Protein AF-B0WCL1-F1 (afdb_monomer)

Structure (mmCIF, N/CA/C/O backbone):
data_AF-B0WCL1-F1
#
_entry.id   AF-B0WCL1-F1
#
loop_
_atom_site.group_PDB
_atom_site.id
_atom_site.type_symbol
_atom_site.label_atom_id
_atom_site.label_alt_id
_atom_site.label_comp_id
_atom_site.label_asym_id
_atom_site.label_entity_id
_atom_site.label_seq_id
_atom_site.pdbx_PDB_ins_code
_atom_site.Cartn_x
_atom_site.Cartn_y
_atom_site.Cartn_z
_atom_site.occupancy
_atom_site.B_iso_or_equiv
_atom_site.auth_seq_id
_atom_site.auth_comp_id
_atom_site.auth_asym_id
_atom_site.auth_atom_id
_atom_site.pdbx_PDB_model_num
ATOM 1 N N . MET A 1 1 ? 36.924 38.328 -43.083 1.00 39.50 1 MET A N 1
ATOM 2 C CA . MET A 1 1 ? 37.065 37.424 -41.910 1.00 39.50 1 MET A CA 1
ATOM 3 C C . MET A 1 1 ? 36.386 36.112 -42.268 1.00 39.50 1 MET A C 1
ATOM 5 O O . MET A 1 1 ? 35.217 36.154 -42.623 1.00 39.50 1 MET A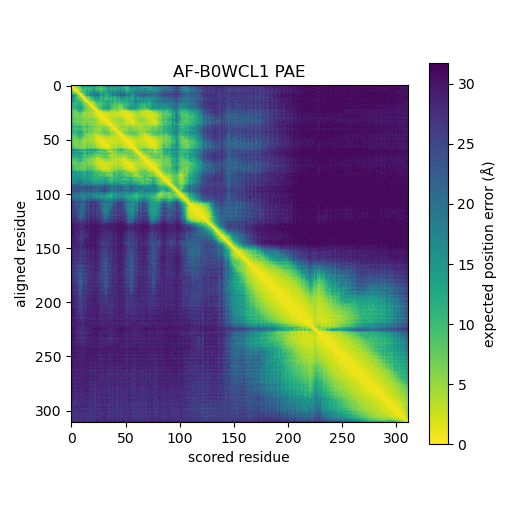 O 1
ATOM 9 N N . GLY A 1 2 ? 37.107 34.988 -42.261 1.00 43.28 2 GLY A N 1
ATOM 10 C CA . GLY A 1 2 ? 36.514 33.668 -42.503 1.00 43.28 2 GLY A CA 1
ATOM 11 C C . GLY A 1 2 ? 35.941 33.099 -41.208 1.00 43.28 2 GLY A C 1
ATOM 12 O O . GLY A 1 2 ? 36.614 33.141 -40.178 1.00 43.28 2 GLY A O 1
ATOM 13 N N . THR A 1 3 ? 34.711 32.596 -41.245 1.00 49.16 3 THR A N 1
ATOM 14 C CA . THR A 1 3 ? 34.074 31.962 -40.085 1.00 49.16 3 THR A CA 1
ATOM 15 C C . THR A 1 3 ? 34.077 30.454 -40.310 1.00 49.16 3 THR A C 1
ATOM 17 O O . THR A 1 3 ? 33.350 29.952 -41.165 1.00 49.16 3 THR A O 1
ATOM 20 N N . LYS A 1 4 ? 34.904 29.722 -39.554 1.00 49.31 4 LYS A N 1
ATOM 21 C CA . LYS A 1 4 ? 34.859 28.255 -39.522 1.00 49.31 4 LYS A CA 1
ATOM 22 C C . LYS A 1 4 ? 33.735 27.828 -38.583 1.00 49.31 4 LYS A C 1
ATOM 24 O O . LYS A 1 4 ? 33.804 28.102 -37.385 1.00 49.31 4 LYS A O 1
ATOM 29 N N . LEU A 1 5 ? 32.706 27.184 -39.123 1.00 51.31 5 LEU A N 1
ATOM 30 C CA . LEU A 1 5 ? 31.580 26.666 -38.348 1.00 51.31 5 LEU A CA 1
ATOM 31 C C . LEU A 1 5 ? 31.736 25.149 -38.249 1.00 51.31 5 LEU A C 1
ATOM 33 O O . LEU A 1 5 ? 31.402 24.415 -39.172 1.00 51.31 5 LEU A O 1
ATOM 37 N N . VAL A 1 6 ? 32.272 24.678 -37.124 1.00 44.44 6 VAL A N 1
ATOM 38 C CA . VAL A 1 6 ? 32.276 23.248 -36.793 1.00 44.44 6 VAL A CA 1
ATOM 39 C C . VAL A 1 6 ? 30.948 22.956 -36.123 1.00 44.44 6 VAL A C 1
ATOM 41 O O . VAL A 1 6 ? 30.681 23.506 -35.053 1.00 44.44 6 VAL A O 1
ATOM 44 N N . LEU A 1 7 ? 30.099 22.146 -36.748 1.00 46.28 7 LEU A N 1
ATOM 45 C CA . LEU A 1 7 ? 28.761 21.925 -36.229 1.00 46.28 7 LEU A CA 1
ATOM 46 C C . LEU A 1 7 ? 28.625 20.476 -35.737 1.00 46.28 7 LEU A C 1
ATOM 48 O O . LEU A 1 7 ? 28.800 19.505 -36.464 1.00 46.28 7 LEU A O 1
ATOM 52 N N . GLY A 1 8 ? 28.460 20.346 -34.420 1.00 34.91 8 GLY A N 1
ATOM 53 C CA . GLY A 1 8 ? 28.487 19.063 -33.730 1.00 34.91 8 GLY A CA 1
ATOM 54 C C . GLY A 1 8 ? 27.284 18.204 -34.107 1.00 34.91 8 GLY A C 1
ATOM 55 O O . GLY A 1 8 ? 26.156 18.594 -33.831 1.00 34.91 8 GLY A O 1
ATOM 56 N N . LEU A 1 9 ? 27.548 17.041 -34.711 1.00 37.94 9 LEU A N 1
ATOM 57 C CA . LEU A 1 9 ? 26.676 15.857 -34.837 1.00 37.94 9 LEU A CA 1
ATOM 58 C C . LEU A 1 9 ? 25.213 16.068 -35.292 1.00 37.94 9 LEU A C 1
ATOM 60 O O . LEU A 1 9 ? 24.404 15.154 -35.156 1.00 37.94 9 LEU A O 1
ATOM 64 N N . CYS A 1 10 ? 24.854 17.221 -35.854 1.00 34.47 10 CYS A N 1
ATOM 65 C CA . CYS A 1 10 ? 23.496 17.501 -36.315 1.00 34.47 10 CYS A CA 1
ATOM 66 C C . CYS A 1 10 ? 23.466 17.593 -37.841 1.00 34.47 10 CYS A C 1
ATOM 68 O O . CYS A 1 10 ? 24.251 18.316 -38.448 1.00 34.47 10 CYS A O 1
ATOM 70 N N . ASN A 1 11 ? 22.513 16.891 -38.454 1.00 46.28 11 ASN A N 1
ATOM 71 C CA . ASN A 1 11 ? 22.262 16.866 -39.899 1.00 46.28 11 ASN A CA 1
ATOM 72 C C . ASN A 1 11 ? 21.647 18.175 -40.445 1.00 46.28 11 ASN A C 1
ATOM 74 O O . ASN A 1 11 ? 21.070 18.177 -41.530 1.00 46.28 11 ASN A O 1
ATOM 78 N N . GLU A 1 12 ? 21.738 19.278 -39.702 1.00 47.59 12 GLU A N 1
ATOM 79 C CA . GLU A 1 12 ? 21.146 20.569 -40.046 1.00 47.59 12 GLU A CA 1
ATOM 80 C C . GLU A 1 12 ? 22.167 21.689 -39.858 1.00 47.59 12 GLU A C 1
ATOM 82 O O . GLU A 1 12 ? 22.934 21.706 -38.896 1.00 47.59 12 GLU A O 1
ATOM 87 N N . ILE A 1 13 ? 22.145 22.656 -40.775 1.00 54.06 13 ILE A N 1
ATOM 88 C CA . ILE A 1 13 ? 22.885 23.908 -40.631 1.00 54.06 13 ILE A CA 1
ATOM 89 C C . ILE A 1 13 ? 22.394 24.599 -39.350 1.00 54.06 13 ILE A C 1
ATOM 91 O O . ILE A 1 13 ? 21.190 24.835 -39.225 1.00 54.06 13 ILE A O 1
ATOM 95 N N . PRO A 1 14 ? 23.274 24.953 -38.394 1.00 46.97 14 PRO A N 1
ATOM 96 C CA . PRO A 1 14 ? 22.840 25.541 -37.143 1.00 46.97 14 PRO A CA 1
ATOM 97 C C . PRO A 1 14 ? 22.140 26.863 -37.446 1.00 46.97 14 PRO A C 1
ATOM 99 O O . PRO A 1 14 ? 22.615 27.662 -38.256 1.00 46.97 14 PRO A O 1
ATOM 102 N N . SER A 1 15 ? 21.036 27.130 -36.754 1.00 45.06 15 SER A N 1
ATOM 103 C CA . SER A 1 15 ? 20.272 28.382 -36.855 1.00 45.06 15 SER A CA 1
ATOM 104 C C . SER A 1 15 ? 21.131 29.644 -36.646 1.00 45.06 15 SER A C 1
ATOM 106 O O . SER A 1 15 ? 20.760 30.725 -37.100 1.00 45.06 15 SER A O 1
ATOM 108 N N . GLY A 1 16 ? 22.324 29.504 -36.052 1.00 43.44 16 GLY A N 1
ATOM 109 C CA . GLY A 1 16 ? 23.355 30.542 -35.945 1.00 43.44 16 GLY A CA 1
ATOM 110 C C . GLY A 1 16 ? 23.965 31.007 -37.276 1.00 43.44 16 GLY A C 1
ATOM 111 O O . GLY A 1 16 ? 24.464 32.128 -37.353 1.00 43.44 16 GLY A O 1
ATOM 112 N N . LEU A 1 17 ? 23.871 30.223 -38.357 1.00 51.72 17 LEU A N 1
ATOM 113 C CA . LEU A 1 17 ? 24.327 30.653 -39.684 1.00 51.72 17 LEU A CA 1
ATOM 114 C C . LEU A 1 17 ? 23.505 31.862 -40.168 1.00 51.72 17 LEU A C 1
ATOM 116 O O . LEU A 1 17 ? 24.057 32.774 -40.779 1.00 51.72 17 LEU A O 1
ATOM 120 N N . ALA A 1 18 ? 22.225 31.953 -39.778 1.00 53.16 18 ALA A N 1
ATOM 121 C CA . ALA A 1 18 ? 21.359 33.090 -40.087 1.00 53.16 18 ALA A CA 1
ATOM 122 C C . ALA A 1 18 ? 21.875 34.437 -39.543 1.00 53.16 18 ALA A C 1
ATOM 124 O O . ALA A 1 18 ? 21.694 35.456 -40.208 1.00 53.16 18 ALA A O 1
ATOM 125 N N . GLN A 1 19 ? 22.557 34.451 -38.390 1.00 53.41 19 GLN A N 1
ATOM 126 C CA . GLN A 1 19 ? 23.101 35.677 -37.786 1.00 53.41 19 GLN A CA 1
ATOM 127 C C . GLN A 1 19 ? 24.339 36.220 -38.513 1.00 53.41 19 GLN A C 1
ATOM 129 O O . GLN A 1 19 ? 24.600 37.420 -38.454 1.00 53.41 19 GLN A O 1
ATOM 134 N N . HIS A 1 20 ? 25.077 35.369 -39.232 1.00 56.88 20 HIS A N 1
ATOM 135 C CA . HIS A 1 20 ? 26.307 35.749 -39.942 1.00 56.88 20 HIS A CA 1
ATOM 136 C C . HIS A 1 20 ? 26.146 35.813 -41.471 1.00 56.88 20 HIS A C 1
ATOM 138 O O . HIS A 1 20 ? 27.080 36.205 -42.173 1.00 56.88 20 HIS A O 1
ATOM 144 N N . ARG A 1 21 ? 24.951 35.495 -41.998 1.00 61.78 21 ARG A N 1
ATOM 145 C CA . ARG A 1 21 ? 24.645 35.471 -43.442 1.00 61.78 21 ARG A CA 1
ATOM 146 C C . ARG A 1 21 ? 25.014 36.768 -44.168 1.00 61.78 21 ARG A C 1
ATOM 148 O O . ARG A 1 21 ? 25.474 36.701 -45.294 1.00 61.78 21 ARG A O 1
ATOM 155 N N . GLN A 1 22 ? 24.838 37.942 -43.563 1.00 61.16 22 GLN A N 1
ATOM 156 C CA . GLN A 1 22 ? 25.011 39.212 -44.286 1.00 61.16 22 GLN A CA 1
ATOM 157 C C . GLN A 1 22 ? 26.465 39.708 -44.390 1.00 61.16 22 GLN A C 1
ATOM 159 O O . GLN A 1 22 ? 26.736 40.580 -45.211 1.00 61.16 22 GLN A O 1
ATOM 164 N N . SER A 1 23 ? 27.398 39.172 -43.593 1.00 65.25 23 SER A N 1
ATOM 165 C CA . SER A 1 23 ? 28.785 39.669 -43.519 1.00 65.25 23 SER A CA 1
ATOM 166 C C . SER A 1 23 ? 29.863 38.627 -43.835 1.00 65.25 23 SER A C 1
ATOM 168 O O . SER A 1 23 ? 31.029 38.993 -43.984 1.00 65.25 23 SER A O 1
ATOM 170 N N . ALA A 1 24 ? 29.507 37.344 -43.938 1.00 69.31 24 ALA A N 1
ATOM 171 C CA . ALA A 1 24 ? 30.466 36.280 -44.211 1.00 69.31 24 ALA A CA 1
ATOM 172 C C . ALA A 1 24 ? 30.933 36.295 -45.677 1.00 69.31 24 ALA A C 1
ATOM 174 O O . ALA A 1 24 ? 30.128 36.159 -46.594 1.00 69.31 24 ALA A O 1
ATOM 175 N N . GLU A 1 25 ? 32.248 36.400 -45.886 1.00 75.81 25 GLU A N 1
ATOM 176 C CA . GLU A 1 25 ? 32.873 36.267 -47.212 1.00 75.81 25 GLU A CA 1
ATOM 177 C C . GLU A 1 25 ? 33.263 34.820 -47.543 1.00 75.81 25 GLU A C 1
ATOM 179 O O . GLU A 1 25 ? 33.384 34.458 -48.713 1.00 75.81 25 GLU A O 1
ATOM 184 N N . SER A 1 26 ? 33.456 33.982 -46.523 1.00 76.50 26 SER A N 1
ATOM 185 C CA . SER A 1 26 ? 33.812 32.572 -46.666 1.00 76.50 26 SER A CA 1
ATOM 186 C C . SER A 1 26 ? 33.129 31.747 -45.579 1.00 76.50 26 SER A C 1
ATOM 188 O O . SER A 1 26 ? 33.161 32.128 -44.404 1.00 76.50 26 SER A O 1
ATOM 190 N N . ILE A 1 27 ? 32.509 30.639 -45.984 1.00 74.88 27 ILE A N 1
ATOM 191 C CA . ILE A 1 27 ? 31.878 29.657 -45.101 1.00 74.88 27 ILE A CA 1
ATOM 192 C C . ILE A 1 27 ? 32.598 28.324 -45.275 1.00 74.88 27 ILE A C 1
ATOM 194 O O . ILE A 1 27 ? 32.678 27.791 -46.382 1.00 74.88 27 ILE A O 1
ATOM 198 N N . ASP A 1 28 ? 33.085 27.782 -44.162 1.00 71.38 28 ASP A N 1
ATOM 199 C CA . ASP A 1 28 ? 33.782 26.503 -44.125 1.00 71.38 28 ASP A CA 1
ATOM 200 C C . ASP A 1 28 ? 33.001 25.474 -43.297 1.00 71.38 28 ASP A C 1
ATOM 202 O O . ASP A 1 28 ? 32.843 25.636 -42.084 1.00 71.38 28 ASP A O 1
ATOM 206 N N . LEU A 1 29 ? 32.509 24.441 -43.983 1.00 68.62 29 LEU A N 1
ATOM 207 C CA . LEU A 1 29 ? 31.699 23.328 -43.484 1.00 68.62 29 LEU A CA 1
ATOM 208 C C . LEU A 1 29 ? 32.344 21.969 -43.824 1.00 68.62 29 LEU A C 1
ATOM 210 O O . LEU A 1 29 ? 31.642 20.953 -43.906 1.00 68.62 29 LEU A O 1
ATOM 214 N N . HIS A 1 30 ? 33.662 21.925 -44.041 1.00 67.31 30 HIS A N 1
ATOM 215 C CA . HIS A 1 30 ? 34.349 20.668 -44.337 1.00 67.31 30 HIS A CA 1
ATOM 216 C C . HIS A 1 30 ? 34.223 19.637 -43.209 1.00 67.31 30 HIS A C 1
ATOM 218 O O . HIS A 1 30 ? 34.189 19.994 -42.030 1.00 67.31 30 HIS A O 1
ATOM 224 N N . GLY A 1 31 ? 34.251 18.352 -43.565 1.00 56.09 31 GLY A N 1
ATOM 225 C CA . GLY A 1 31 ? 34.433 17.266 -42.597 1.00 56.09 31 GLY A CA 1
ATOM 226 C C . GLY A 1 31 ? 33.242 17.045 -41.665 1.00 56.09 31 GLY A C 1
ATOM 227 O O . GLY A 1 31 ? 33.434 16.598 -40.535 1.00 56.09 31 GLY A O 1
ATOM 228 N N . ASN A 1 32 ? 32.031 17.380 -42.112 1.00 58.69 32 ASN A N 1
ATOM 229 C CA . ASN A 1 32 ? 30.794 17.093 -41.387 1.00 58.69 32 ASN A CA 1
ATOM 230 C C . ASN A 1 32 ? 30.095 15.855 -41.994 1.00 58.69 32 ASN A C 1
ATOM 232 O O . ASN A 1 32 ? 30.593 15.217 -42.918 1.00 58.69 32 ASN A O 1
ATOM 236 N N . LEU A 1 33 ? 28.931 15.473 -41.463 1.00 61.91 33 LEU A N 1
ATOM 237 C CA . LEU A 1 33 ? 28.152 14.320 -41.945 1.00 61.91 33 LEU A CA 1
ATOM 238 C C . LEU A 1 33 ? 26.923 14.750 -42.760 1.00 61.91 33 LEU A C 1
ATOM 240 O O . LEU A 1 33 ? 25.898 14.073 -42.756 1.00 61.91 33 LEU A O 1
ATOM 244 N N . MET A 1 34 ? 26.992 15.894 -43.446 1.00 64.88 34 MET A N 1
ATOM 245 C CA . MET A 1 34 ? 25.824 16.469 -44.116 1.00 64.88 34 MET A CA 1
ATOM 246 C C . MET A 1 34 ? 25.381 15.602 -45.292 1.00 64.88 34 MET A C 1
ATOM 248 O O . MET A 1 34 ? 26.126 15.435 -46.252 1.00 64.88 34 MET A O 1
ATOM 252 N N . GLU A 1 35 ? 24.151 15.093 -45.251 1.00 66.81 35 GLU A N 1
ATOM 253 C CA . GLU A 1 35 ? 23.559 14.337 -46.365 1.00 66.81 35 GLU A CA 1
ATOM 254 C C . GLU A 1 35 ? 22.834 15.231 -47.383 1.00 66.81 35 GLU A C 1
ATOM 256 O O . GLU A 1 35 ? 22.608 14.822 -48.526 1.00 66.81 35 GLU A O 1
ATOM 261 N N . ARG A 1 36 ? 22.459 16.450 -46.972 1.00 67.25 36 ARG A N 1
ATOM 262 C CA . ARG A 1 36 ? 21.732 17.441 -47.777 1.00 67.25 36 ARG A CA 1
ATOM 263 C C . ARG A 1 36 ? 22.237 18.858 -47.502 1.00 67.25 36 ARG A C 1
ATOM 265 O O . ARG A 1 36 ? 22.633 19.168 -46.383 1.00 67.25 36 ARG A O 1
ATOM 272 N N . PHE A 1 37 ? 22.183 19.710 -48.524 1.00 71.69 37 PHE A N 1
ATOM 273 C CA . PHE A 1 37 ? 22.469 21.145 -48.449 1.00 71.69 37 PHE A CA 1
ATOM 274 C C . PHE A 1 37 ? 21.585 21.872 -49.466 1.00 71.69 37 PHE A C 1
ATOM 276 O O . PHE A 1 37 ? 21.549 21.473 -50.633 1.00 71.69 37 PHE A O 1
ATOM 283 N N . PHE A 1 38 ? 20.868 22.919 -49.058 1.00 69.19 38 PHE A N 1
ATOM 284 C CA . PHE A 1 38 ? 20.004 23.674 -49.963 1.00 69.19 38 PHE A CA 1
ATOM 285 C C . PHE A 1 38 ? 20.650 25.020 -50.293 1.00 69.19 38 PHE A C 1
ATOM 287 O O . PHE A 1 38 ? 21.078 25.753 -49.410 1.00 69.19 38 PHE A O 1
ATOM 294 N N . GLY A 1 39 ? 20.679 25.412 -51.572 1.00 63.06 39 GLY A N 1
ATOM 295 C CA . GLY A 1 39 ? 21.260 26.701 -51.979 1.00 63.06 39 GLY A CA 1
ATOM 296 C C . GLY A 1 39 ? 20.621 27.918 -51.290 1.00 63.06 39 GLY A C 1
ATOM 297 O O . GLY A 1 39 ? 21.280 28.934 -51.077 1.00 63.06 39 GLY A O 1
ATOM 298 N N . GLN A 1 40 ? 19.369 27.780 -50.839 1.00 62.97 40 GLN A N 1
ATOM 299 C CA . GLN A 1 40 ? 18.641 28.767 -50.032 1.00 62.97 40 GLN A CA 1
ATOM 300 C C . GLN A 1 40 ? 19.340 29.080 -48.697 1.00 62.97 40 GLN A C 1
ATOM 302 O O . GLN A 1 40 ? 19.233 30.199 -48.195 1.00 62.97 40 GLN A O 1
ATOM 307 N N . ASP A 1 41 ? 20.103 28.128 -48.155 1.00 64.62 41 ASP A N 1
ATOM 308 C CA . ASP A 1 41 ? 20.790 28.248 -46.868 1.00 64.62 41 ASP A CA 1
ATOM 309 C C . ASP A 1 41 ? 21.887 29.320 -46.878 1.00 64.62 41 ASP A C 1
ATOM 311 O O . ASP A 1 41 ? 22.210 29.901 -45.835 1.00 64.62 41 ASP A O 1
ATOM 315 N N . VAL A 1 42 ? 22.407 29.618 -48.072 1.00 67.00 42 VAL A N 1
ATOM 316 C CA . VAL A 1 42 ? 23.407 30.659 -48.351 1.00 67.00 42 VAL A CA 1
ATOM 317 C C . VAL A 1 42 ? 22.923 31.695 -49.372 1.00 67.00 42 VAL A C 1
ATOM 319 O O . VAL A 1 42 ? 23.621 32.669 -49.646 1.00 67.00 42 VAL A O 1
ATOM 322 N N . GLY A 1 43 ? 21.712 31.540 -49.914 1.00 60.78 43 GLY A N 1
ATOM 323 C CA . GLY A 1 43 ? 21.167 32.384 -50.982 1.00 60.78 43 GLY A CA 1
ATOM 324 C C . GLY A 1 43 ? 20.993 33.856 -50.596 1.00 60.78 43 GLY A C 1
ATOM 325 O O . GLY A 1 43 ? 21.093 34.725 -51.453 1.00 60.78 43 GLY A O 1
ATOM 326 N N . THR A 1 44 ? 20.805 34.161 -49.309 1.00 61.66 44 THR A N 1
ATOM 327 C CA . THR A 1 44 ? 20.692 35.543 -48.806 1.00 61.66 44 THR A CA 1
ATOM 328 C C . THR A 1 44 ? 22.030 36.142 -48.352 1.00 61.66 44 THR A C 1
ATOM 330 O O . THR A 1 44 ? 22.050 37.260 -47.837 1.00 61.66 44 THR A O 1
ATOM 333 N N . ALA A 1 45 ? 23.140 35.407 -48.483 1.00 69.25 45 ALA A N 1
ATOM 334 C CA . ALA A 1 45 ? 24.463 35.853 -48.061 1.00 69.25 45 ALA A CA 1
ATOM 335 C C . ALA A 1 45 ? 25.172 36.622 -49.183 1.00 69.25 45 ALA A C 1
ATOM 337 O O . ALA A 1 45 ? 26.000 36.066 -49.897 1.00 69.25 45 ALA A O 1
ATOM 338 N N . SER A 1 46 ? 24.824 37.901 -49.354 1.00 71.75 46 SER A N 1
ATOM 339 C CA . SER A 1 46 ? 25.247 38.728 -50.500 1.00 71.75 46 SER A CA 1
ATOM 340 C C . SER A 1 46 ? 26.757 38.975 -50.607 1.00 71.75 46 SER A C 1
ATOM 342 O O . SER A 1 46 ? 27.230 39.329 -51.683 1.00 71.75 46 SER A O 1
ATOM 344 N N . GLN A 1 47 ? 27.511 38.787 -49.520 1.00 75.69 47 GLN A N 1
ATOM 345 C CA . GLN A 1 47 ? 28.968 38.971 -49.477 1.00 75.69 47 GLN A CA 1
ATOM 346 C C . GLN A 1 47 ? 29.757 37.661 -49.623 1.00 75.69 47 GLN A C 1
ATOM 348 O O . GLN A 1 47 ? 30.986 37.699 -49.676 1.00 75.69 47 GLN A O 1
ATOM 353 N N . LEU A 1 48 ? 29.078 36.509 -49.687 1.00 77.75 48 LEU A N 1
ATOM 354 C CA . LEU A 1 48 ? 29.723 35.200 -49.699 1.00 77.75 48 LEU A CA 1
ATOM 355 C C . LEU A 1 48 ? 30.438 34.948 -51.027 1.00 77.75 48 LEU A C 1
ATOM 357 O O . LEU A 1 48 ? 29.798 34.882 -52.071 1.00 77.75 48 LEU A O 1
ATOM 361 N N . LYS A 1 49 ? 31.754 34.740 -50.970 1.00 79.56 49 LYS A N 1
ATOM 362 C CA . LYS A 1 49 ? 32.615 34.465 -52.128 1.00 79.56 49 LYS A CA 1
ATOM 363 C C . LYS A 1 49 ? 33.123 33.025 -52.153 1.00 79.56 49 LYS A C 1
ATOM 365 O O . LYS A 1 49 ? 33.285 32.489 -53.242 1.00 79.56 49 LYS A O 1
ATOM 370 N N . ALA A 1 50 ? 33.344 32.397 -50.997 1.00 77.56 50 ALA A N 1
ATOM 371 C CA . ALA A 1 50 ? 33.887 31.039 -50.907 1.00 77.56 50 ALA A CA 1
ATOM 372 C C . ALA A 1 50 ? 33.033 30.115 -50.024 1.00 77.56 50 ALA A C 1
ATOM 374 O O . ALA A 1 50 ? 32.623 30.501 -48.927 1.00 77.56 50 ALA A O 1
ATOM 375 N N . LEU A 1 51 ? 32.795 28.887 -50.481 1.00 75.81 51 LEU A N 1
ATOM 376 C CA . LEU A 1 51 ? 32.041 27.864 -49.755 1.00 75.81 51 LEU A CA 1
ATOM 377 C C . LEU A 1 51 ? 32.774 26.520 -49.796 1.00 75.81 51 LEU A C 1
ATOM 379 O O . LEU A 1 51 ? 32.965 25.946 -50.865 1.00 75.81 51 LEU A O 1
ATOM 383 N N . ASN A 1 52 ? 33.137 25.986 -48.633 1.00 72.31 52 ASN A N 1
ATOM 384 C CA . ASN A 1 52 ? 33.750 24.665 -48.522 1.00 72.31 52 ASN A CA 1
ATOM 385 C C . ASN A 1 52 ? 32.775 23.674 -47.877 1.00 72.31 52 ASN A C 1
ATOM 387 O O . ASN A 1 52 ? 32.410 23.825 -46.715 1.00 72.31 52 ASN A O 1
ATOM 391 N N . LEU A 1 53 ? 32.363 22.661 -48.635 1.00 72.44 53 LEU A N 1
ATOM 392 C CA . LEU A 1 53 ? 31.501 21.551 -48.213 1.00 72.44 53 LEU A CA 1
ATOM 393 C C . LEU A 1 53 ? 32.213 20.200 -48.385 1.00 72.44 53 LEU A C 1
ATOM 395 O O . LEU A 1 53 ? 31.563 19.151 -48.412 1.00 72.44 53 LEU A O 1
ATOM 399 N N . SER A 1 54 ? 33.537 20.200 -48.543 1.00 67.06 54 SER A N 1
ATOM 400 C CA . SER A 1 54 ? 34.298 18.972 -48.768 1.00 67.06 54 SER A CA 1
ATOM 401 C C . SER A 1 54 ? 34.162 17.981 -47.605 1.00 67.06 54 SER A C 1
ATOM 403 O O . SER A 1 54 ? 33.874 18.368 -46.475 1.00 67.06 54 SER A O 1
ATOM 405 N N . TYR A 1 55 ? 34.353 16.687 -47.863 1.00 58.31 55 TYR A N 1
ATOM 406 C CA . TYR A 1 55 ? 34.258 15.630 -46.841 1.00 58.31 55 TYR A CA 1
ATOM 407 C C . TYR A 1 55 ? 32.916 15.639 -46.089 1.00 58.31 55 TYR A C 1
ATOM 409 O O . TYR A 1 55 ? 32.873 15.760 -44.869 1.00 58.31 55 TYR A O 1
ATOM 417 N N . ASN A 1 56 ? 31.823 15.520 -46.842 1.00 63.12 56 ASN A N 1
ATOM 418 C CA . ASN A 1 56 ? 30.460 15.363 -46.333 1.00 63.12 56 ASN A CA 1
ATOM 419 C C . ASN A 1 56 ? 29.776 14.160 -47.021 1.00 63.12 56 ASN A C 1
ATOM 421 O O . ASN A 1 56 ? 30.399 13.409 -47.774 1.00 63.12 56 ASN A O 1
ATOM 425 N N . LEU A 1 57 ? 28.487 13.932 -46.761 1.00 63.19 57 LEU A N 1
ATOM 426 C CA . LEU A 1 57 ? 27.704 12.814 -47.307 1.00 63.19 57 LEU A CA 1
ATOM 427 C C . LEU A 1 57 ? 26.655 13.272 -48.339 1.00 63.19 57 LEU A C 1
ATOM 429 O O . LEU A 1 57 ? 25.667 12.570 -48.562 1.00 63.19 57 LEU A O 1
ATOM 433 N N . LEU A 1 58 ? 26.846 14.439 -48.970 1.00 68.56 58 LEU A N 1
ATOM 434 C CA . LEU A 1 58 ? 25.836 15.057 -49.835 1.00 68.56 58 LEU A CA 1
ATOM 435 C C . LEU A 1 58 ? 25.529 14.150 -51.029 1.00 68.56 58 LEU A C 1
ATOM 437 O O . LEU A 1 58 ? 26.430 13.857 -51.813 1.00 68.56 58 LEU A O 1
ATOM 441 N N . LYS A 1 59 ? 24.277 13.702 -51.159 1.00 65.81 59 LYS A N 1
ATOM 442 C CA . LYS A 1 59 ? 23.861 12.659 -52.123 1.00 65.81 59 LYS A CA 1
ATOM 443 C C . LYS A 1 59 ? 22.850 13.116 -53.178 1.00 65.81 59 LYS A C 1
ATOM 445 O O . LYS A 1 59 ? 22.758 12.495 -54.233 1.00 65.81 59 LYS A O 1
ATOM 450 N N . ASP A 1 60 ? 22.128 14.198 -52.897 1.00 61.41 60 ASP A N 1
ATOM 451 C CA . ASP A 1 60 ? 21.115 14.789 -53.777 1.00 61.41 60 ASP A CA 1
ATOM 452 C C . ASP A 1 60 ? 21.715 15.989 -54.540 1.00 61.41 60 ASP A C 1
ATOM 454 O O . ASP A 1 60 ? 22.540 16.711 -53.982 1.00 61.41 60 ASP A O 1
ATOM 458 N N . ASP A 1 61 ? 21.320 16.216 -55.801 1.00 58.25 61 ASP A N 1
ATOM 459 C CA . ASP A 1 61 ? 21.866 17.307 -56.626 1.00 58.25 61 ASP A CA 1
ATOM 460 C C . ASP A 1 61 ? 21.707 18.675 -55.938 1.00 58.25 61 ASP A C 1
ATOM 462 O O . ASP A 1 61 ? 20.611 19.064 -55.521 1.00 58.25 61 ASP A O 1
ATOM 466 N N . LEU A 1 62 ? 22.798 19.442 -55.862 1.00 62.78 62 LEU A N 1
ATOM 467 C CA . LEU A 1 62 ? 22.761 20.793 -55.304 1.00 62.78 62 LEU A CA 1
ATOM 468 C C . LEU A 1 62 ? 22.127 21.753 -56.310 1.00 62.78 62 LEU A C 1
ATOM 470 O O . LEU A 1 62 ? 22.604 21.886 -57.440 1.00 62.78 62 LEU A O 1
ATOM 474 N N . GLN A 1 63 ? 21.074 22.450 -55.883 1.00 60.94 63 GLN A N 1
ATOM 475 C CA . GLN A 1 63 ? 20.386 23.450 -56.695 1.00 60.94 63 GLN A CA 1
ATOM 476 C C . GLN A 1 63 ? 20.521 24.849 -56.094 1.00 60.94 63 GLN A C 1
ATOM 478 O O . GLN A 1 63 ? 20.447 25.023 -54.875 1.00 60.94 63 GLN A O 1
ATOM 483 N N . ALA A 1 64 ? 20.637 25.846 -56.975 1.00 61.78 64 ALA A N 1
ATOM 484 C CA . ALA A 1 64 ? 20.505 27.267 -56.651 1.00 61.78 64 ALA A CA 1
ATOM 485 C C . ALA A 1 64 ? 21.516 27.791 -55.613 1.00 61.78 64 ALA A C 1
ATOM 487 O O . ALA A 1 64 ? 21.174 28.604 -54.755 1.00 61.78 64 ALA A O 1
ATOM 488 N N . ILE A 1 65 ? 22.776 27.352 -55.702 1.00 65.00 65 ILE A N 1
ATOM 489 C CA . ILE A 1 65 ? 23.878 28.007 -54.986 1.00 65.00 65 ILE A CA 1
ATOM 490 C C . ILE A 1 65 ? 24.003 29.425 -55.558 1.00 65.00 65 ILE A C 1
ATOM 492 O O . ILE A 1 65 ? 24.084 29.593 -56.776 1.00 65.00 65 ILE A O 1
ATOM 496 N N . GLY A 1 66 ? 23.923 30.433 -54.687 1.00 64.31 66 GLY A N 1
ATOM 497 C CA . GLY A 1 66 ? 23.817 31.835 -55.090 1.00 64.31 66 GLY A CA 1
ATOM 498 C C . GLY A 1 66 ? 24.911 32.277 -56.072 1.00 64.31 66 GLY A C 1
ATOM 499 O O . GLY A 1 66 ? 26.046 31.801 -56.025 1.00 64.31 66 GLY A O 1
ATOM 500 N N . ASN A 1 67 ? 24.566 33.199 -56.974 1.00 66.06 67 ASN A N 1
ATOM 501 C CA . ASN A 1 67 ? 25.466 33.706 -58.019 1.00 66.06 67 ASN A CA 1
ATOM 502 C C . ASN A 1 67 ? 26.690 34.461 -57.469 1.00 66.06 67 ASN A C 1
ATOM 504 O O . ASN A 1 67 ? 27.662 34.652 -58.193 1.00 66.06 67 ASN A O 1
ATOM 508 N N . GLN A 1 68 ? 26.651 34.864 -56.202 1.00 68.88 68 GLN A N 1
ATOM 509 C CA . GLN A 1 68 ? 27.740 35.541 -55.510 1.00 68.88 68 GLN A CA 1
ATOM 510 C C . GLN A 1 68 ? 28.940 34.632 -55.190 1.00 68.88 68 GLN A C 1
ATOM 512 O O . GLN A 1 68 ? 30.053 35.138 -55.044 1.00 68.88 68 GLN A O 1
ATOM 517 N N . VAL A 1 69 ? 28.738 33.309 -55.100 1.00 73.06 69 VAL A N 1
ATOM 518 C CA . VAL A 1 69 ? 29.790 32.356 -54.709 1.00 73.06 69 VAL A CA 1
ATOM 519 C C . VAL A 1 69 ? 30.742 32.131 -55.880 1.00 73.06 69 VAL A C 1
ATOM 521 O O . VAL A 1 69 ? 30.350 31.602 -56.919 1.00 73.06 69 VAL A O 1
ATOM 524 N N . GLN A 1 70 ? 31.998 32.523 -55.700 1.00 76.44 70 GLN A N 1
ATOM 525 C CA . GLN A 1 70 ? 33.050 32.441 -56.711 1.00 76.44 70 GLN A CA 1
ATOM 526 C C . GLN A 1 70 ? 33.811 31.119 -56.629 1.00 76.44 70 GLN A C 1
ATOM 528 O O . GLN A 1 70 ? 34.131 30.534 -57.662 1.00 76.44 70 GLN A O 1
ATOM 533 N N . GLU A 1 71 ? 34.052 30.639 -55.410 1.00 73.88 71 GLU A N 1
ATOM 534 C CA . GLU A 1 71 ? 34.807 29.424 -55.124 1.00 73.88 71 GLU A CA 1
ATOM 535 C C . GLU A 1 71 ? 33.946 28.434 -54.345 1.00 73.88 71 GLU A C 1
ATOM 537 O O . GLU A 1 71 ? 33.359 28.772 -53.313 1.00 73.88 71 GLU A O 1
ATOM 542 N N . ILE A 1 72 ? 33.882 27.197 -54.833 1.00 73.50 72 ILE A N 1
ATOM 543 C CA . ILE A 1 72 ? 33.170 26.119 -54.159 1.00 73.50 72 ILE A CA 1
ATOM 544 C C . ILE A 1 72 ? 34.001 24.838 -54.141 1.00 73.50 72 ILE A C 1
ATOM 546 O O . ILE A 1 72 ? 34.443 24.361 -55.187 1.00 73.50 72 ILE A O 1
ATOM 550 N N . ASP A 1 73 ? 34.186 24.267 -52.951 1.00 68.81 73 ASP A N 1
ATOM 551 C CA . ASP A 1 73 ? 34.796 22.949 -52.776 1.00 68.81 73 ASP A CA 1
ATOM 552 C C . ASP A 1 73 ? 33.735 21.931 -52.349 1.00 68.81 73 ASP A C 1
ATOM 554 O O . ASP A 1 73 ? 33.114 22.049 -51.292 1.00 68.81 73 ASP A O 1
ATOM 558 N N . LEU A 1 74 ? 33.518 20.933 -53.203 1.00 65.94 74 LEU A N 1
ATOM 559 C CA . LEU A 1 74 ? 32.554 19.845 -53.015 1.00 65.94 74 LEU A CA 1
ATOM 560 C C . LEU A 1 74 ? 33.230 18.473 -52.968 1.00 65.94 74 LEU A C 1
ATOM 562 O O . LEU A 1 74 ? 32.550 17.443 -53.026 1.00 65.94 74 LEU A O 1
ATOM 566 N N . THR A 1 75 ? 34.560 18.435 -52.912 1.00 60.09 75 THR A N 1
ATOM 567 C CA . THR A 1 75 ? 35.321 17.188 -52.983 1.00 60.09 75 THR A CA 1
ATOM 568 C C . THR A 1 75 ? 34.913 16.223 -51.867 1.00 60.09 75 THR A C 1
ATOM 570 O O . THR A 1 75 ? 34.524 16.626 -50.776 1.00 60.09 75 THR A O 1
ATOM 573 N N . TYR A 1 76 ? 34.970 14.917 -52.133 1.00 58.38 76 TYR A N 1
ATOM 574 C CA . TYR A 1 76 ? 34.634 13.888 -51.137 1.00 58.38 76 TYR A CA 1
ATOM 575 C C . TYR A 1 76 ? 33.187 13.961 -50.606 1.00 58.38 76 TYR A C 1
ATOM 577 O O . TYR A 1 76 ? 32.949 13.809 -49.414 1.00 58.38 76 TYR A O 1
ATOM 585 N N . ASN A 1 77 ? 32.231 14.149 -51.520 1.00 57.03 77 ASN A N 1
ATOM 586 C CA . ASN A 1 77 ? 30.791 13.958 -51.310 1.00 57.03 77 ASN A CA 1
ATOM 587 C C . ASN A 1 77 ? 30.247 12.806 -52.184 1.00 57.03 77 ASN A C 1
ATOM 589 O O . ASN A 1 77 ? 31.005 12.139 -52.895 1.00 57.03 77 ASN A O 1
ATOM 593 N N . GLN A 1 78 ? 28.931 12.573 -52.160 1.00 60.78 78 GLN A N 1
ATOM 594 C CA . GLN A 1 78 ? 28.228 11.561 -52.969 1.00 60.78 78 GLN A CA 1
ATOM 595 C C . GLN A 1 78 ? 27.448 12.169 -54.161 1.00 60.78 78 GLN A C 1
ATOM 597 O O . GLN A 1 78 ? 26.646 11.483 -54.794 1.00 60.78 78 GLN A O 1
ATOM 602 N N . LEU A 1 79 ? 27.695 13.446 -54.477 1.00 60.88 79 LEU A N 1
ATOM 603 C CA . LEU A 1 79 ? 27.003 14.216 -55.515 1.00 60.88 79 LEU A CA 1
ATOM 604 C C . LEU A 1 79 ? 27.319 13.707 -56.927 1.00 60.88 79 LEU A C 1
ATOM 606 O O . LEU A 1 79 ? 28.473 13.405 -57.240 1.00 60.88 79 LEU A O 1
ATOM 610 N N . ARG A 1 80 ? 26.303 13.684 -57.799 1.00 52.69 80 ARG A N 1
ATOM 611 C CA . ARG A 1 80 ? 26.459 13.365 -59.230 1.00 52.69 80 ARG A CA 1
ATOM 612 C C . ARG A 1 80 ? 26.549 14.620 -60.092 1.00 52.69 80 ARG A C 1
ATOM 614 O O . ARG A 1 80 ? 27.428 14.689 -60.949 1.00 52.69 80 ARG A O 1
ATOM 621 N N . TYR A 1 81 ? 25.692 15.610 -59.843 1.00 53.81 81 TYR A N 1
ATOM 622 C CA . TYR A 1 81 ? 25.685 16.884 -60.560 1.00 53.81 81 TYR A CA 1
ATOM 623 C C . TYR A 1 81 ? 25.448 18.059 -59.603 1.00 53.81 81 TYR A C 1
ATOM 625 O O . TYR A 1 81 ? 24.934 17.906 -58.495 1.00 53.81 81 TYR A O 1
ATOM 633 N N . VAL A 1 82 ? 25.851 19.255 -60.034 1.00 59.25 82 VAL A N 1
ATOM 634 C CA . VAL A 1 82 ? 25.651 20.515 -59.304 1.00 59.25 82 VAL A CA 1
ATOM 635 C C . VAL A 1 82 ? 25.135 21.544 -60.292 1.00 59.25 82 VAL A C 1
ATOM 637 O O . VAL A 1 82 ? 25.789 21.785 -61.308 1.00 59.25 82 VAL A O 1
ATOM 640 N N . MET A 1 83 ? 23.987 22.154 -59.995 1.00 56.31 83 MET A N 1
ATOM 641 C CA . MET A 1 83 ? 23.393 23.200 -60.825 1.00 56.31 83 MET A CA 1
ATOM 642 C C . MET A 1 83 ? 23.675 24.584 -60.242 1.00 56.31 83 MET A C 1
ATOM 644 O O . MET A 1 83 ? 23.197 24.925 -59.158 1.00 56.31 83 MET A O 1
ATOM 648 N N . VAL A 1 84 ? 24.404 25.402 -61.002 1.00 61.09 84 VAL A N 1
ATOM 649 C CA . VAL A 1 84 ? 24.669 26.814 -60.685 1.00 61.09 84 VAL A CA 1
ATOM 650 C C . VAL A 1 84 ? 24.057 27.740 -61.745 1.00 61.09 84 VAL A C 1
ATOM 652 O O . VAL A 1 84 ? 23.882 27.319 -62.896 1.00 61.09 84 VAL A O 1
ATOM 655 N N . PRO A 1 85 ? 23.727 28.999 -61.403 1.00 58.12 85 PRO A N 1
ATOM 656 C CA . PRO A 1 85 ? 23.356 30.011 -62.394 1.00 58.12 85 PRO A CA 1
ATOM 657 C C . PRO A 1 85 ? 24.449 30.193 -63.460 1.00 58.12 85 PRO A C 1
ATOM 659 O O . PRO A 1 85 ? 25.635 30.108 -63.141 1.00 58.12 85 PRO A O 1
ATOM 662 N N . ARG A 1 86 ? 24.068 30.473 -64.717 1.00 59.94 86 ARG A N 1
ATOM 663 C CA . ARG A 1 86 ? 25.001 30.662 -65.852 1.00 59.94 86 ARG A CA 1
ATOM 664 C C . ARG A 1 86 ? 26.101 31.686 -65.565 1.00 59.94 86 ARG A C 1
ATOM 666 O O . ARG A 1 86 ? 27.227 31.484 -66.001 1.00 59.94 86 ARG A O 1
ATOM 673 N N . ASP A 1 87 ? 25.776 32.747 -64.835 1.00 60.12 87 ASP A N 1
ATOM 674 C CA . ASP A 1 87 ? 26.702 33.853 -64.570 1.00 60.12 87 ASP A CA 1
ATOM 675 C C . ASP A 1 87 ? 27.687 33.548 -63.423 1.00 60.12 87 ASP A C 1
ATOM 677 O O . ASP A 1 87 ? 28.483 34.405 -63.044 1.00 60.12 87 ASP A O 1
ATOM 681 N N . ASN A 1 88 ? 27.650 32.334 -62.854 1.00 62.84 88 ASN A N 1
ATOM 682 C CA . ASN A 1 88 ? 28.603 31.916 -61.833 1.00 62.84 88 ASN A CA 1
ATOM 683 C C . ASN A 1 88 ? 30.001 31.693 -62.463 1.00 62.84 88 ASN A C 1
ATOM 685 O O . ASN A 1 88 ? 30.125 30.896 -63.398 1.00 62.84 88 ASN A O 1
ATOM 689 N N . PRO A 1 89 ? 31.073 32.323 -61.943 1.00 62.47 89 PRO A N 1
ATOM 690 C CA . PRO A 1 89 ? 32.416 32.241 -62.530 1.00 62.47 89 PRO A CA 1
ATOM 691 C C . PRO A 1 89 ? 33.051 30.838 -62.476 1.00 62.47 89 PRO A C 1
ATOM 693 O O . PRO A 1 89 ? 33.995 30.569 -63.218 1.00 62.47 89 PRO A O 1
ATOM 696 N N . SER A 1 90 ? 32.520 29.915 -61.665 1.00 58.25 90 SER A N 1
ATOM 697 C CA . SER A 1 90 ? 32.924 28.500 -61.647 1.00 58.25 90 SER A CA 1
ATOM 698 C C . SER A 1 90 ? 32.278 27.653 -62.762 1.00 58.25 90 SER A C 1
ATOM 700 O O . SER A 1 90 ? 32.610 26.474 -62.917 1.00 58.25 90 SER A O 1
ATOM 702 N N . CYS A 1 91 ? 31.384 28.221 -63.580 1.00 58.12 91 CYS A N 1
ATOM 703 C CA . CYS A 1 91 ? 30.783 27.543 -64.729 1.00 58.12 91 CYS A CA 1
ATOM 704 C C . CYS A 1 91 ? 31.792 27.383 -65.887 1.00 58.12 91 CYS A C 1
ATOM 706 O O . CYS A 1 91 ? 31.917 28.243 -66.757 1.00 58.12 91 CYS A O 1
ATOM 708 N N . LYS A 1 92 ? 32.524 26.261 -65.915 1.00 56.75 92 LYS A N 1
ATOM 709 C CA . LYS A 1 92 ? 33.511 25.949 -66.973 1.00 56.75 92 LYS A CA 1
ATOM 710 C C . LYS A 1 92 ? 32.938 25.239 -68.205 1.00 56.75 92 LYS A C 1
ATOM 712 O O . LYS A 1 92 ? 33.567 25.264 -69.260 1.00 56.75 92 LYS A O 1
ATOM 717 N N . TYR A 1 93 ? 31.772 24.607 -68.087 1.00 47.66 93 TYR A N 1
ATOM 718 C CA . TYR A 1 93 ? 31.161 23.804 -69.149 1.00 47.66 93 TYR A CA 1
ATOM 719 C C . TYR A 1 93 ? 29.782 24.386 -69.473 1.00 47.66 93 TYR A C 1
ATOM 721 O O . TYR A 1 93 ? 28.921 24.453 -68.605 1.00 47.66 93 TYR A O 1
ATOM 729 N N . GLY A 1 94 ? 29.608 24.887 -70.698 1.00 46.00 94 GLY A N 1
ATOM 730 C CA . GLY A 1 94 ? 28.491 25.749 -71.099 1.00 46.00 94 GLY A CA 1
ATOM 731 C C . GLY A 1 94 ? 27.067 25.238 -70.806 1.00 46.00 94 GLY A C 1
ATOM 732 O O . GLY A 1 94 ? 26.817 24.055 -70.600 1.00 46.00 94 GLY A O 1
ATOM 733 N N . SER A 1 95 ? 26.133 26.196 -70.819 1.00 41.62 95 SER A N 1
ATOM 734 C CA . SER A 1 95 ? 24.706 26.102 -70.459 1.00 41.62 95 SER A CA 1
ATOM 735 C C . SER A 1 95 ? 23.966 24.855 -70.967 1.00 41.62 95 SER A C 1
ATOM 737 O O . SER A 1 95 ? 23.981 24.561 -72.162 1.00 41.62 95 SER A O 1
ATOM 739 N N . LEU A 1 96 ? 23.176 24.222 -70.093 1.00 37.88 96 LEU A N 1
ATOM 740 C CA . LEU A 1 96 ? 22.187 23.209 -70.480 1.00 37.88 96 LEU A CA 1
ATOM 741 C C . LEU A 1 96 ? 20.846 23.886 -70.800 1.00 37.88 96 LEU A C 1
ATOM 743 O O . LEU A 1 96 ? 20.078 24.243 -69.908 1.00 37.88 96 LEU A O 1
ATOM 747 N N . GLY A 1 97 ? 20.563 24.076 -72.088 1.00 41.25 97 GLY A N 1
ATOM 748 C CA . GLY A 1 97 ? 19.256 24.538 -72.569 1.00 41.25 97 GLY A CA 1
ATOM 749 C C . GLY A 1 97 ? 18.884 25.991 -72.225 1.00 41.25 97 GLY A C 1
ATOM 750 O O . GLY A 1 97 ? 19.710 26.798 -71.793 1.00 41.25 97 GLY A O 1
ATOM 751 N N . THR A 1 98 ? 17.612 26.331 -72.460 1.00 34.78 98 THR A N 1
ATOM 752 C CA . THR A 1 98 ? 17.039 27.694 -72.435 1.00 34.78 98 THR A CA 1
ATOM 753 C C . THR A 1 98 ? 16.854 28.308 -71.042 1.00 34.78 98 THR A C 1
ATOM 755 O O . THR A 1 98 ? 16.418 29.449 -70.951 1.00 34.78 98 THR A O 1
ATOM 758 N N . ASN A 1 99 ? 17.210 27.600 -69.962 1.00 40.44 99 ASN A N 1
ATOM 759 C CA . ASN A 1 99 ? 16.937 28.029 -68.581 1.00 40.44 99 ASN A CA 1
ATOM 760 C C . ASN A 1 99 ? 18.121 28.712 -67.871 1.00 40.44 99 ASN A C 1
ATOM 762 O O . ASN A 1 99 ? 18.027 28.997 -66.683 1.00 40.44 99 ASN A O 1
ATOM 766 N N . GLY A 1 100 ? 19.238 28.978 -68.561 1.00 48.34 100 GLY A N 1
ATOM 767 C CA . GLY A 1 100 ? 20.348 29.751 -67.979 1.00 48.34 100 GLY A CA 1
ATOM 768 C C . GLY A 1 100 ? 21.044 29.075 -66.786 1.00 48.34 100 GLY A C 1
ATOM 769 O O . GLY A 1 100 ? 21.547 29.767 -65.904 1.00 48.34 100 GLY A O 1
ATOM 770 N N . LEU A 1 101 ? 21.080 27.738 -66.755 1.00 49.69 101 LEU A N 1
ATOM 771 C CA . LEU A 1 101 ? 21.737 26.933 -65.717 1.00 49.69 101 LEU A CA 1
ATOM 772 C C . LEU A 1 101 ? 22.956 26.184 -66.278 1.00 49.69 101 LEU A C 1
ATOM 774 O O . LEU A 1 101 ? 22.995 25.820 -67.459 1.00 49.69 101 LEU A O 1
ATOM 778 N N . CYS A 1 102 ? 23.942 25.942 -65.417 1.00 53.28 102 CYS A N 1
ATOM 779 C CA . CYS A 1 102 ? 25.213 25.293 -65.727 1.00 53.28 102 CYS A CA 1
ATOM 780 C C . CYS A 1 102 ? 25.464 24.089 -64.813 1.00 53.28 102 CYS A C 1
ATOM 782 O O . CYS A 1 102 ? 25.162 24.150 -63.621 1.00 53.28 102 CYS A O 1
ATOM 784 N N . CYS A 1 103 ? 26.027 23.009 -65.366 1.00 50.59 103 CYS A N 1
ATOM 785 C CA . CYS A 1 103 ? 26.476 21.851 -64.595 1.00 50.59 103 CYS A CA 1
ATOM 786 C C . CYS A 1 103 ? 27.979 21.931 -64.335 1.00 50.59 103 CYS A C 1
ATOM 788 O O . CYS A 1 103 ? 28.773 21.976 -65.276 1.00 50.59 103 CYS A O 1
ATOM 790 N N . ILE A 1 104 ? 28.376 21.871 -63.067 1.00 55.25 104 ILE A N 1
ATOM 791 C CA . ILE A 1 104 ? 29.771 21.626 -62.693 1.00 55.25 104 ILE A CA 1
ATOM 792 C C . ILE A 1 104 ? 29.907 20.117 -62.470 1.00 55.25 104 ILE A C 1
ATOM 794 O O . ILE A 1 104 ? 29.181 19.543 -61.656 1.00 55.25 104 ILE A O 1
ATOM 798 N N . GLN A 1 105 ? 30.800 19.454 -63.214 1.00 51.31 105 GLN A N 1
ATOM 799 C CA . GLN A 1 105 ? 31.147 18.063 -62.921 1.00 51.31 105 GLN A CA 1
ATOM 800 C C . GLN A 1 105 ? 31.834 18.024 -61.558 1.00 51.31 105 GLN A C 1
ATOM 802 O O . GLN A 1 105 ? 32.948 18.522 -61.401 1.00 51.31 105 GLN A O 1
ATOM 807 N N . SER A 1 106 ? 31.163 17.431 -60.574 1.00 49.56 106 SER A N 1
ATOM 808 C CA . SER A 1 106 ? 31.824 17.060 -59.332 1.00 49.56 106 SER A CA 1
ATOM 809 C C . SER A 1 106 ? 32.775 15.914 -59.650 1.00 49.56 106 SER A C 1
ATOM 811 O O . SER A 1 106 ? 32.350 14.857 -60.124 1.00 49.56 106 SER A O 1
ATOM 813 N N . SER A 1 107 ? 34.070 16.118 -59.415 1.00 53.22 107 SER A N 1
ATOM 814 C CA . SER A 1 107 ? 35.036 15.029 -59.332 1.00 53.22 107 SER A CA 1
ATOM 815 C C . SER A 1 107 ? 34.559 14.111 -58.208 1.00 53.22 107 SER A C 1
ATOM 817 O O . SER A 1 107 ? 34.810 14.396 -57.041 1.00 53.22 107 SER A O 1
ATOM 819 N N . ALA A 1 108 ? 33.807 13.059 -58.533 1.00 47.31 108 ALA A N 1
ATOM 820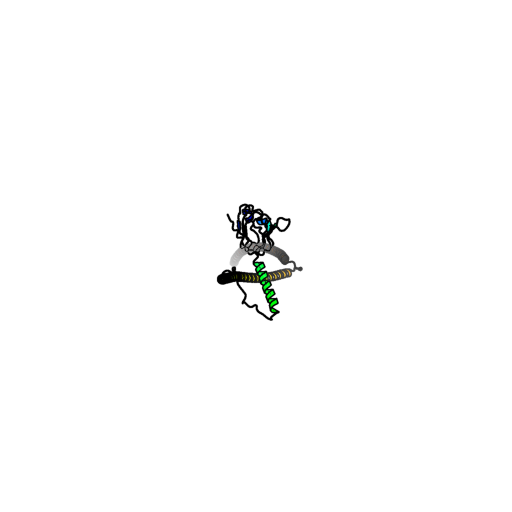 C CA . ALA A 1 108 ? 33.250 12.127 -57.560 1.00 47.31 108 ALA A CA 1
ATOM 821 C C . ALA A 1 108 ? 34.160 10.888 -57.449 1.00 47.31 108 ALA A C 1
ATOM 823 O O . ALA A 1 108 ? 33.882 9.859 -58.070 1.00 47.31 108 ALA A O 1
ATOM 824 N N . PRO A 1 109 ? 35.243 10.914 -56.643 1.00 52.53 109 PRO A N 1
ATOM 825 C CA . PRO A 1 109 ? 36.156 9.782 -56.494 1.00 52.53 109 PRO A CA 1
ATOM 826 C C . PRO A 1 109 ? 35.499 8.564 -55.829 1.00 52.53 109 PRO A C 1
ATOM 828 O O . PRO A 1 109 ? 36.100 7.493 -55.805 1.00 52.53 109 PRO A O 1
ATOM 831 N N . TYR A 1 110 ? 34.293 8.689 -55.259 1.00 41.78 110 TYR A N 1
ATOM 832 C CA . TYR A 1 110 ? 33.541 7.548 -54.734 1.00 41.78 110 TYR A CA 1
ATOM 833 C C . TYR A 1 110 ? 32.805 6.790 -55.844 1.00 41.78 110 TYR A C 1
ATOM 835 O O . TYR A 1 110 ? 33.008 5.587 -55.979 1.00 41.78 110 TYR A O 1
ATOM 843 N N . ALA A 1 111 ? 32.045 7.481 -56.703 1.00 41.50 111 ALA A N 1
ATOM 844 C CA . ALA A 1 111 ? 31.404 6.860 -57.864 1.00 41.50 111 ALA A CA 1
ATOM 845 C C . ALA A 1 111 ? 32.449 6.219 -58.789 1.00 41.50 111 ALA A C 1
ATOM 847 O O . ALA A 1 111 ? 32.287 5.081 -59.214 1.00 41.50 111 ALA A O 1
ATOM 848 N N . ASP A 1 112 ? 33.577 6.894 -58.996 1.00 47.03 112 ASP A N 1
ATOM 849 C CA . ASP A 1 112 ? 34.659 6.419 -59.852 1.00 47.03 112 ASP A CA 1
ATOM 850 C C . ASP A 1 112 ? 35.431 5.223 -59.250 1.00 47.03 112 ASP A C 1
ATOM 852 O O . ASP A 1 112 ? 35.899 4.341 -59.978 1.00 47.03 112 ASP A O 1
ATOM 856 N N . ARG A 1 113 ? 35.519 5.130 -57.911 1.00 46.81 113 ARG A N 1
ATOM 857 C CA . ARG A 1 113 ? 36.036 3.942 -57.201 1.00 46.81 113 ARG A CA 1
ATOM 858 C C . ARG A 1 113 ? 35.043 2.785 -57.210 1.00 46.81 113 ARG A C 1
ATOM 860 O O . ARG A 1 113 ? 35.469 1.653 -57.423 1.00 46.81 113 ARG A O 1
ATOM 867 N N . VAL A 1 114 ? 33.750 3.046 -57.022 1.00 46.38 114 VAL A N 1
ATOM 868 C CA . VAL A 1 114 ? 32.687 2.026 -57.034 1.00 46.38 114 VAL A CA 1
ATOM 869 C C . VAL A 1 114 ? 32.483 1.466 -58.442 1.00 46.38 114 VAL A C 1
ATOM 871 O O . VAL A 1 114 ? 32.398 0.253 -58.601 1.00 46.38 114 VAL A O 1
ATOM 874 N N . ILE A 1 115 ? 32.514 2.305 -59.481 1.00 46.25 115 ILE A N 1
ATOM 875 C CA . ILE A 1 115 ? 32.493 1.872 -60.887 1.00 46.25 115 ILE A CA 1
ATOM 876 C C . ILE A 1 115 ? 33.733 1.026 -61.192 1.00 46.25 115 ILE A C 1
ATOM 878 O O . ILE A 1 115 ? 33.597 -0.064 -61.743 1.00 46.25 115 ILE A O 1
ATOM 882 N N . ARG A 1 116 ? 34.936 1.451 -60.776 1.00 49.84 116 ARG A N 1
ATOM 883 C CA . ARG A 1 116 ? 36.165 0.648 -60.940 1.00 49.84 116 ARG A CA 1
ATOM 884 C C . ARG A 1 116 ? 36.150 -0.655 -60.141 1.00 49.84 116 ARG A C 1
ATOM 886 O O . ARG A 1 116 ? 36.718 -1.647 -60.591 1.00 49.84 116 ARG A O 1
ATOM 893 N N . TYR A 1 117 ? 35.550 -0.680 -58.956 1.00 47.34 117 TYR A N 1
ATOM 894 C CA . TYR A 1 117 ? 35.408 -1.894 -58.152 1.00 47.34 117 TYR A CA 1
ATOM 895 C C . TYR A 1 117 ? 34.408 -2.868 -58.789 1.00 47.34 117 TYR A C 1
ATOM 897 O O . TYR A 1 117 ? 34.751 -4.023 -59.022 1.00 47.34 117 TYR A O 1
ATOM 905 N N . ASN A 1 118 ? 33.224 -2.388 -59.173 1.00 43.62 118 ASN A N 1
ATOM 906 C CA . ASN A 1 118 ? 32.185 -3.198 -59.810 1.00 43.62 118 ASN A CA 1
ATOM 907 C C . ASN A 1 118 ? 32.610 -3.699 -61.195 1.00 43.62 118 ASN A C 1
ATOM 909 O O . ASN A 1 118 ? 32.327 -4.843 -61.541 1.00 43.62 118 ASN A O 1
ATOM 913 N N . LYS A 1 119 ? 33.353 -2.890 -61.961 1.00 47.59 119 LYS A N 1
ATOM 914 C CA . LYS A 1 119 ? 33.947 -3.302 -63.239 1.00 47.59 119 LYS A CA 1
ATOM 915 C C . LYS A 1 119 ? 34.982 -4.414 -63.043 1.00 47.59 119 LYS A C 1
ATOM 917 O O . LYS A 1 119 ? 34.907 -5.418 -63.738 1.00 47.59 119 LYS A O 1
ATOM 922 N N . ARG A 1 120 ? 35.855 -4.306 -62.031 1.00 51.47 120 ARG A N 1
ATOM 923 C CA . ARG A 1 120 ? 36.813 -5.371 -61.676 1.00 51.47 120 ARG A CA 1
ATOM 924 C C . ARG A 1 120 ? 36.135 -6.654 -61.194 1.00 51.47 120 ARG A C 1
ATOM 926 O O . ARG A 1 120 ? 36.584 -7.733 -61.556 1.00 51.47 120 ARG A O 1
ATOM 933 N N . GLN A 1 121 ? 35.050 -6.558 -60.423 1.00 43.41 121 GLN A N 1
ATOM 934 C CA . GLN A 1 121 ? 34.251 -7.725 -60.022 1.00 43.41 121 GLN A CA 1
ATOM 935 C C . GLN A 1 121 ? 33.576 -8.387 -61.230 1.00 43.41 121 GLN A C 1
ATOM 937 O O . GLN A 1 121 ? 33.619 -9.605 -61.367 1.00 43.41 121 GLN A O 1
ATOM 942 N N . HIS A 1 122 ? 33.016 -7.598 -62.150 1.00 44.59 122 HIS A N 1
ATOM 943 C CA . HIS A 1 122 ? 32.404 -8.114 -63.374 1.00 44.59 122 HIS A CA 1
ATOM 944 C C . HIS A 1 122 ? 33.430 -8.778 -64.304 1.00 44.59 122 HIS A C 1
ATOM 946 O O . HIS A 1 122 ? 33.194 -9.877 -64.794 1.00 44.59 122 HIS A O 1
ATOM 952 N N . GLU A 1 123 ? 34.595 -8.157 -64.495 1.00 51.81 123 GLU A N 1
ATOM 953 C CA . GLU A 1 123 ? 35.703 -8.715 -65.277 1.00 51.81 123 GLU A CA 1
ATOM 954 C C . GLU A 1 123 ? 36.284 -9.975 -64.618 1.00 51.81 123 GLU A C 1
ATOM 956 O O . GLU A 1 123 ? 36.575 -10.939 -65.316 1.00 51.81 123 GLU A O 1
ATOM 961 N N . ALA A 1 124 ? 36.388 -10.035 -63.287 1.00 48.41 124 ALA A N 1
ATOM 962 C CA . ALA A 1 124 ? 36.805 -11.242 -62.568 1.00 48.41 124 ALA A CA 1
ATOM 963 C C . ALA A 1 124 ? 35.786 -12.391 -62.706 1.00 48.41 124 ALA A C 1
ATOM 965 O O . ALA A 1 124 ? 36.179 -13.547 -62.869 1.00 48.41 124 ALA A O 1
ATOM 966 N N . LEU A 1 125 ? 34.486 -12.084 -62.708 1.00 44.50 125 LEU A N 1
ATOM 967 C CA . LEU A 1 125 ? 33.414 -13.062 -62.926 1.00 44.50 125 LEU A CA 1
ATOM 968 C C . LEU A 1 125 ? 33.367 -13.558 -64.383 1.00 44.50 125 LEU A C 1
ATOM 970 O O . LEU A 1 125 ? 33.177 -14.752 -64.614 1.00 44.50 125 LEU A O 1
ATOM 974 N N . GLN A 1 126 ? 33.613 -12.685 -65.366 1.00 47.41 126 GLN A N 1
ATOM 975 C CA . GLN A 1 126 ? 33.727 -13.081 -66.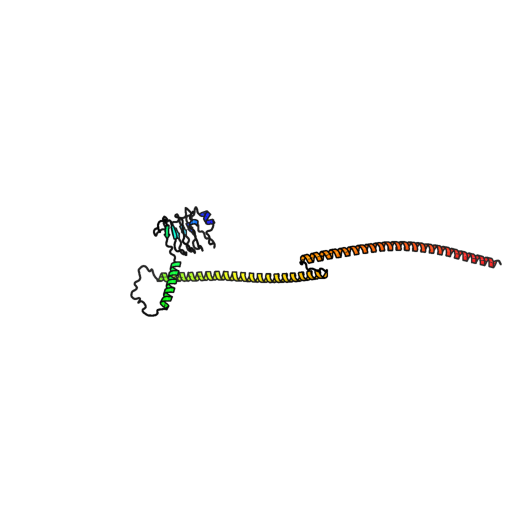776 1.00 47.41 126 GLN A CA 1
ATOM 976 C C . GLN A 1 126 ? 35.010 -13.883 -67.053 1.00 47.41 126 GLN A C 1
ATOM 978 O O . GLN A 1 126 ? 34.969 -14.901 -67.745 1.00 47.41 126 GLN A O 1
ATOM 983 N N . ASN A 1 127 ? 36.136 -13.498 -66.447 1.00 47.50 127 ASN A N 1
ATOM 984 C CA . ASN A 1 127 ? 37.430 -14.160 -66.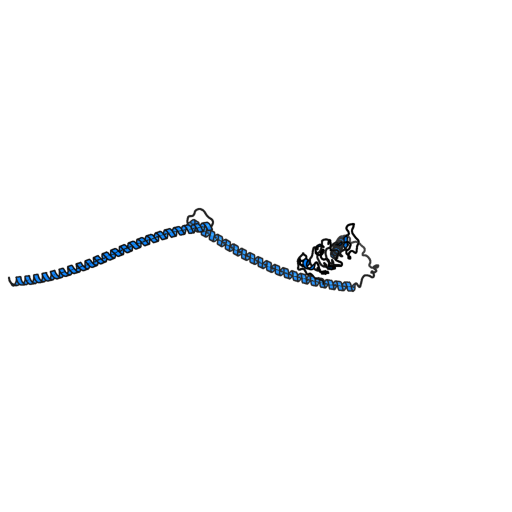634 1.00 47.50 127 ASN A CA 1
ATOM 985 C C . ASN A 1 127 ? 37.573 -15.476 -65.849 1.00 47.50 127 ASN A C 1
ATOM 987 O O . ASN A 1 127 ? 38.458 -16.268 -66.159 1.00 47.50 127 ASN A O 1
ATOM 991 N N . SER A 1 128 ? 36.676 -15.766 -64.898 1.00 40.94 128 SER A N 1
ATOM 992 C CA . SER A 1 128 ? 36.586 -17.086 -64.246 1.00 40.94 128 SER A CA 1
ATOM 993 C C . SER A 1 128 ? 35.952 -18.161 -65.146 1.00 40.94 128 SER A C 1
ATOM 995 O O . SER A 1 128 ? 36.002 -19.342 -64.816 1.00 40.94 128 SER A O 1
ATOM 997 N N . SER A 1 129 ? 35.386 -17.771 -66.298 1.00 41.69 129 SER A N 1
ATOM 998 C CA . SER A 1 129 ? 34.719 -18.679 -67.247 1.00 41.69 129 SER A CA 1
ATOM 999 C C . SER A 1 129 ? 35.512 -18.939 -68.536 1.00 41.69 129 SER A C 1
ATOM 1001 O O . SER A 1 129 ? 35.056 -19.700 -69.384 1.00 41.69 129 SER A O 1
ATOM 1003 N N . MET A 1 130 ? 36.699 -18.346 -68.713 1.00 36.06 130 MET A N 1
ATOM 1004 C CA . MET A 1 130 ? 37.542 -18.577 -69.894 1.00 36.06 130 MET A CA 1
ATOM 1005 C C . MET A 1 130 ? 39.028 -18.626 -69.534 1.00 36.06 130 MET A C 1
ATOM 1007 O O . MET A 1 130 ? 39.823 -17.760 -69.894 1.00 36.06 130 MET A O 1
ATOM 1011 N N . HIS A 1 131 ? 39.446 -19.715 -68.893 1.00 37.38 131 HIS A N 1
ATOM 1012 C CA . HIS A 1 131 ? 40.796 -20.206 -69.136 1.00 37.38 131 HIS A CA 1
ATOM 1013 C C . HIS A 1 131 ? 40.839 -20.830 -70.530 1.00 37.38 131 HIS A C 1
ATOM 1015 O O . HIS A 1 131 ? 40.485 -21.993 -70.683 1.00 37.38 131 HIS A O 1
ATOM 1021 N N . GLN A 1 132 ? 41.313 -20.076 -71.525 1.00 35.38 132 GLN A N 1
ATOM 1022 C CA . GLN A 1 132 ? 42.271 -20.599 -72.502 1.00 35.38 132 GLN A CA 1
ATOM 1023 C C . GLN A 1 132 ? 42.898 -19.486 -73.361 1.00 35.38 132 GLN A C 1
ATOM 1025 O O . GLN A 1 132 ? 42.279 -18.915 -74.248 1.00 35.38 132 GLN A O 1
ATOM 1030 N N . GLN A 1 133 ? 44.205 -19.333 -73.129 1.00 36.00 133 GLN A N 1
ATOM 1031 C CA . GLN A 1 133 ? 45.260 -18.982 -74.084 1.00 36.00 133 GLN A CA 1
ATOM 1032 C C . GLN A 1 133 ? 45.589 -17.504 -74.377 1.00 36.00 133 GLN A C 1
ATOM 1034 O O . GLN A 1 133 ? 44.777 -16.714 -74.837 1.00 36.00 133 GLN A O 1
ATOM 1039 N N . ARG A 1 134 ? 46.905 -17.254 -74.237 1.00 36.59 134 ARG A N 1
ATOM 1040 C CA . ARG A 1 134 ? 47.734 -16.101 -74.638 1.00 36.59 134 ARG A CA 1
ATOM 1041 C C . ARG A 1 134 ? 47.692 -14.881 -73.717 1.00 36.59 134 ARG A C 1
ATOM 1043 O O . ARG A 1 134 ? 46.974 -13.917 -73.942 1.00 36.59 134 ARG A O 1
ATOM 1050 N N . GLY A 1 135 ? 48.581 -14.910 -72.721 1.00 33.44 135 GLY A N 1
ATOM 1051 C CA . GLY A 1 135 ? 48.984 -13.713 -71.988 1.00 33.44 135 GLY A CA 1
ATOM 1052 C C . GLY A 1 135 ? 49.624 -12.682 -72.933 1.00 33.44 135 GLY A C 1
ATOM 1053 O O . GLY A 1 135 ? 50.424 -13.069 -73.792 1.00 33.44 135 GLY A O 1
ATOM 1054 N N . PRO A 1 136 ? 49.276 -11.389 -72.826 1.00 37.16 136 PRO A N 1
ATOM 1055 C CA . PRO A 1 136 ? 49.919 -10.352 -73.618 1.00 37.16 136 PRO A CA 1
ATOM 1056 C C . PRO A 1 136 ? 51.394 -10.208 -73.214 1.00 37.16 136 PRO A C 1
ATOM 1058 O O . PRO A 1 136 ? 51.744 -10.128 -72.040 1.00 37.16 136 PRO A O 1
ATOM 1061 N N . ASN A 1 137 ? 52.255 -10.219 -74.230 1.00 34.28 137 ASN A N 1
ATOM 1062 C CA . ASN A 1 137 ? 53.709 -10.116 -74.155 1.00 34.28 137 ASN A CA 1
ATOM 1063 C C . ASN A 1 137 ? 54.136 -8.667 -73.835 1.00 34.28 137 ASN A C 1
ATOM 1065 O O . ASN A 1 137 ? 53.796 -7.748 -74.580 1.00 34.28 137 ASN A O 1
ATOM 1069 N N . CYS A 1 138 ? 54.910 -8.472 -72.762 1.00 33.41 138 CYS A N 1
ATOM 1070 C CA . CYS A 1 138 ? 55.373 -7.171 -72.255 1.00 33.41 138 CYS A CA 1
ATOM 1071 C C . CYS A 1 138 ? 56.421 -6.454 -73.137 1.00 33.41 138 CYS A C 1
ATOM 1073 O O . CYS A 1 138 ? 56.908 -5.392 -72.761 1.00 33.41 138 CYS A O 1
ATOM 1075 N N . ALA A 1 139 ? 56.785 -6.996 -74.303 1.00 33.56 139 ALA A N 1
ATOM 1076 C CA . ALA A 1 139 ? 57.884 -6.478 -75.125 1.00 33.56 139 ALA A CA 1
ATOM 1077 C C . ALA A 1 139 ? 57.620 -5.125 -75.828 1.00 33.56 139 ALA A C 1
ATOM 1079 O O . ALA A 1 139 ? 58.559 -4.532 -76.348 1.00 33.56 139 ALA A O 1
ATOM 1080 N N . ASN A 1 140 ? 56.380 -4.615 -75.839 1.00 34.41 140 ASN A N 1
ATOM 1081 C CA . ASN A 1 140 ? 56.008 -3.411 -76.603 1.00 34.41 140 ASN A CA 1
ATOM 1082 C C . ASN A 1 140 ? 55.452 -2.250 -75.758 1.00 34.41 140 ASN A C 1
ATOM 1084 O O . ASN A 1 140 ? 54.896 -1.304 -76.317 1.00 34.41 140 ASN A O 1
ATOM 1088 N N . TYR A 1 141 ? 55.593 -2.282 -74.431 1.00 34.03 141 TYR A N 1
ATOM 1089 C CA . TYR A 1 141 ? 55.171 -1.156 -73.597 1.00 34.03 141 TYR A CA 1
ATOM 1090 C C . TYR A 1 141 ? 56.274 -0.091 -73.528 1.00 34.03 141 TYR A C 1
ATOM 1092 O O . TYR A 1 141 ? 57.325 -0.311 -72.929 1.00 34.03 141 TYR A O 1
ATOM 1100 N N . LYS A 1 142 ? 56.038 1.073 -74.146 1.00 28.52 142 LYS A N 1
ATOM 1101 C CA . LYS A 1 142 ? 56.800 2.301 -73.880 1.00 28.52 142 LYS A CA 1
ATOM 1102 C C . LYS A 1 142 ? 55.956 3.207 -72.975 1.00 28.52 142 LYS A C 1
ATOM 1104 O O . LYS A 1 142 ? 54.878 3.607 -73.418 1.00 28.52 142 LYS A O 1
ATOM 1109 N N . PRO A 1 143 ? 56.413 3.538 -71.754 1.00 34.88 143 PRO A N 1
ATOM 1110 C CA . PRO A 1 143 ? 55.691 4.444 -70.869 1.00 34.88 143 PRO A CA 1
ATOM 1111 C C . PRO A 1 143 ? 55.570 5.850 -71.468 1.00 34.88 143 PRO A C 1
ATOM 1113 O O . PRO A 1 143 ? 56.484 6.340 -72.136 1.00 34.88 143 PRO A O 1
ATOM 1116 N N . SER A 1 144 ? 54.427 6.486 -71.214 1.00 32.41 144 SER A N 1
ATOM 1117 C CA . SER A 1 144 ? 54.176 7.895 -71.512 1.00 32.41 144 SER A CA 1
ATOM 1118 C C . SER A 1 144 ? 54.996 8.789 -70.562 1.00 32.41 144 SER A C 1
ATOM 1120 O O . SER A 1 144 ? 55.108 8.449 -69.386 1.00 32.41 144 SER A O 1
ATOM 1122 N N . PRO A 1 145 ? 55.519 9.953 -70.996 1.00 30.81 145 PRO A N 1
ATOM 1123 C CA . PRO A 1 145 ? 56.332 10.858 -70.167 1.00 30.81 145 PRO A CA 1
ATOM 1124 C C . PRO A 1 145 ? 55.595 11.547 -68.999 1.00 30.81 145 PRO A C 1
ATOM 1126 O O . PRO A 1 145 ? 56.125 12.501 -68.433 1.00 30.81 145 PRO A O 1
ATOM 1129 N N . CYS A 1 146 ? 54.370 11.134 -68.667 1.00 30.47 146 CYS A N 1
ATOM 1130 C CA . CYS A 1 146 ? 53.547 11.754 -67.625 1.00 30.47 146 CYS A CA 1
ATOM 1131 C C . CYS A 1 146 ? 53.484 10.954 -66.318 1.00 30.47 146 CYS A C 1
ATOM 1133 O O . CYS A 1 146 ? 52.925 11.459 -65.347 1.00 30.47 146 CYS A O 1
ATOM 1135 N N . ASP A 1 147 ? 54.066 9.757 -66.269 1.00 34.09 147 ASP A N 1
ATOM 1136 C CA . ASP A 1 147 ? 54.070 8.949 -65.053 1.00 34.09 147 ASP A CA 1
ATOM 1137 C C . ASP A 1 147 ? 55.321 9.290 -64.242 1.00 34.09 147 ASP A C 1
ATOM 1139 O O . ASP A 1 147 ? 56.437 8.834 -64.498 1.00 34.09 147 ASP A O 1
ATOM 1143 N N . GLY A 1 148 ? 55.130 10.229 -63.317 1.00 36.97 148 GLY A N 1
ATOM 1144 C CA . GLY A 1 148 ? 56.141 10.624 -62.355 1.00 36.97 148 GLY A CA 1
ATOM 1145 C C . GLY A 1 148 ? 56.509 9.455 -61.449 1.00 36.97 148 GLY A C 1
ATOM 1146 O O . GLY A 1 148 ? 55.660 8.951 -60.729 1.00 36.97 148 GLY A O 1
ATOM 1147 N N . ASP A 1 149 ? 57.792 9.097 -61.480 1.00 35.72 149 ASP A N 1
ATOM 1148 C CA . ASP A 1 149 ? 58.557 8.402 -60.439 1.00 35.72 149 ASP A CA 1
ATOM 1149 C C . ASP A 1 149 ? 57.747 7.400 -59.588 1.00 35.72 149 ASP A C 1
ATOM 1151 O O . ASP A 1 149 ? 57.378 7.666 -58.438 1.00 35.72 149 ASP A O 1
ATOM 1155 N N . ASP A 1 150 ? 57.484 6.227 -60.170 1.00 39.75 150 ASP A N 1
ATOM 1156 C CA . ASP A 1 150 ? 56.704 5.133 -59.575 1.00 39.75 150 ASP A CA 1
ATOM 1157 C C . ASP A 1 150 ? 57.203 4.701 -58.178 1.00 39.75 150 ASP A C 1
ATOM 1159 O O . ASP A 1 150 ? 56.429 4.168 -57.380 1.00 39.75 150 ASP A O 1
ATOM 1163 N N . ASN A 1 151 ? 58.462 4.992 -57.823 1.00 37.97 151 ASN A N 1
ATOM 1164 C CA . ASN A 1 151 ? 58.999 4.728 -56.485 1.00 37.97 151 ASN A CA 1
ATOM 1165 C C . ASN A 1 151 ? 58.413 5.658 -55.410 1.00 37.97 151 ASN A C 1
ATOM 1167 O O . ASN A 1 151 ? 58.123 5.202 -54.303 1.00 37.97 151 ASN A O 1
ATOM 1171 N N . LYS A 1 152 ? 58.150 6.933 -55.725 1.00 38.09 152 LYS A N 1
ATOM 1172 C CA . LYS A 1 152 ? 57.490 7.864 -54.792 1.00 38.09 152 LYS A CA 1
ATOM 1173 C C . LYS A 1 152 ? 56.013 7.553 -54.620 1.00 38.09 152 LYS A C 1
ATOM 1175 O O . LYS A 1 152 ? 55.484 7.695 -53.521 1.00 38.09 152 LYS A O 1
ATOM 1180 N N . VAL A 1 153 ? 55.344 7.114 -55.686 1.00 38.94 153 VAL A N 1
ATOM 1181 C CA . VAL A 1 153 ? 53.939 6.691 -55.618 1.00 38.94 153 VAL A CA 1
ATOM 1182 C C . VAL A 1 153 ? 53.800 5.469 -54.711 1.00 38.94 153 VAL A C 1
ATOM 1184 O O . VAL A 1 153 ? 52.879 5.426 -53.901 1.00 38.94 153 VAL A O 1
ATOM 1187 N N . TYR A 1 154 ? 54.738 4.520 -54.775 1.00 36.31 154 TYR A N 1
ATOM 1188 C CA . TYR A 1 154 ? 54.739 3.335 -53.914 1.00 36.31 154 TYR A CA 1
ATOM 1189 C C . TYR A 1 154 ? 55.039 3.665 -52.440 1.00 36.31 154 TYR A C 1
ATOM 1191 O O . TYR A 1 154 ? 54.380 3.135 -51.545 1.00 36.31 154 TYR A O 1
ATOM 1199 N N . GLU A 1 155 ? 55.984 4.571 -52.166 1.00 37.47 155 GLU A N 1
ATOM 1200 C CA . GLU A 1 155 ? 56.298 5.022 -50.800 1.00 37.47 155 GLU A CA 1
ATOM 1201 C C . GLU A 1 155 ? 55.161 5.836 -50.172 1.00 37.47 155 GLU A C 1
ATOM 1203 O O . GLU A 1 155 ? 54.765 5.563 -49.039 1.00 37.47 155 GLU A O 1
ATOM 1208 N N . VAL A 1 156 ? 54.576 6.784 -50.912 1.00 43.06 156 VAL A N 1
ATOM 1209 C CA . VAL A 1 156 ? 53.438 7.590 -50.439 1.00 43.06 156 VAL A CA 1
ATOM 1210 C C . VAL A 1 156 ? 52.181 6.733 -50.293 1.00 43.06 156 VAL A C 1
ATOM 1212 O O . VAL A 1 156 ? 51.442 6.910 -49.328 1.00 43.06 156 VAL A O 1
ATOM 1215 N N . ALA A 1 157 ? 51.943 5.769 -51.189 1.00 38.53 157 ALA A N 1
ATOM 1216 C CA . ALA A 1 157 ? 50.822 4.840 -51.067 1.00 38.53 157 ALA A CA 1
ATOM 1217 C C . ALA A 1 157 ? 50.971 3.905 -49.859 1.00 38.53 157 ALA A C 1
ATOM 1219 O O . ALA A 1 157 ? 49.981 3.664 -49.175 1.00 38.53 157 ALA A O 1
ATOM 1220 N N . ASN A 1 158 ? 52.179 3.419 -49.555 1.00 43.25 158 ASN A N 1
ATOM 1221 C CA . ASN A 1 158 ? 52.417 2.598 -48.365 1.00 43.25 158 ASN A CA 1
ATOM 1222 C C . ASN A 1 158 ? 52.369 3.415 -47.068 1.00 43.25 158 ASN A C 1
ATOM 1224 O O . ASN A 1 158 ? 51.799 2.942 -46.089 1.00 43.25 158 ASN A O 1
ATOM 1228 N N . ALA A 1 159 ? 52.903 4.640 -47.051 1.00 40.12 159 ALA A N 1
ATOM 1229 C CA . ALA A 1 159 ? 52.774 5.544 -45.907 1.00 40.12 159 ALA A CA 1
ATOM 1230 C C . ALA A 1 159 ? 51.300 5.887 -45.636 1.00 40.12 159 ALA A C 1
ATOM 1232 O O . ALA A 1 159 ? 50.814 5.676 -44.530 1.00 40.12 159 ALA A O 1
ATOM 1233 N N . ALA A 1 160 ? 50.550 6.276 -46.673 1.00 46.50 160 ALA A N 1
ATOM 1234 C CA . ALA A 1 160 ? 49.119 6.541 -46.562 1.00 46.50 160 ALA A CA 1
ATOM 1235 C C . ALA A 1 160 ? 48.311 5.285 -46.186 1.00 46.50 160 ALA A C 1
ATOM 1237 O O . ALA A 1 160 ? 47.347 5.382 -45.433 1.00 46.50 160 ALA A O 1
ATOM 1238 N N . ALA A 1 161 ? 48.687 4.096 -46.671 1.00 45.41 161 ALA A N 1
ATOM 1239 C CA . ALA A 1 161 ? 48.034 2.844 -46.290 1.00 45.41 161 ALA A CA 1
ATOM 1240 C C . ALA A 1 161 ? 48.284 2.480 -44.818 1.00 45.41 161 ALA A C 1
ATOM 1242 O O . ALA A 1 161 ? 47.356 2.031 -44.144 1.00 45.41 161 ALA A O 1
ATOM 1243 N N . ASN A 1 162 ? 49.497 2.709 -44.310 1.00 49.38 162 ASN A N 1
ATOM 1244 C CA . ASN A 1 162 ? 49.839 2.496 -42.904 1.00 49.38 162 ASN A CA 1
ATOM 1245 C C . ASN A 1 162 ? 49.129 3.506 -41.990 1.00 49.38 162 ASN A C 1
ATOM 1247 O O . ASN A 1 162 ? 48.594 3.114 -40.954 1.00 49.38 162 ASN A O 1
ATOM 1251 N N . ASP A 1 163 ? 49.039 4.774 -42.399 1.00 53.12 163 ASP A N 1
ATOM 1252 C CA . ASP A 1 163 ? 48.300 5.809 -41.665 1.00 53.12 163 ASP A CA 1
ATOM 1253 C C . ASP A 1 163 ? 46.797 5.503 -41.626 1.00 53.12 163 ASP A C 1
ATOM 1255 O O . ASP A 1 163 ? 46.167 5.599 -40.574 1.00 53.12 163 ASP A O 1
ATOM 1259 N N . VAL A 1 164 ? 46.218 5.045 -42.743 1.00 54.41 164 VAL A N 1
ATOM 1260 C CA . VAL A 1 164 ? 44.817 4.598 -42.799 1.00 54.41 164 VAL A CA 1
ATOM 1261 C C . VAL A 1 164 ? 44.592 3.361 -41.932 1.00 54.41 164 VAL A C 1
ATOM 1263 O O . VAL A 1 164 ? 43.592 3.298 -41.223 1.00 54.41 164 VAL A O 1
ATOM 1266 N N . GLN A 1 165 ? 45.500 2.381 -41.938 1.00 54.75 165 GLN A N 1
ATOM 1267 C CA . GLN A 1 165 ? 45.394 1.219 -41.048 1.00 54.75 165 GLN A CA 1
ATOM 1268 C C . GLN A 1 165 ? 45.474 1.615 -39.573 1.00 54.75 165 GLN A C 1
ATOM 1270 O O . GLN A 1 165 ? 44.705 1.090 -38.769 1.00 54.75 165 GLN A O 1
ATOM 1275 N N . SER A 1 166 ? 46.359 2.550 -39.227 1.00 59.75 166 SER A N 1
ATOM 1276 C CA . SER A 1 166 ? 46.500 3.083 -37.871 1.00 59.75 166 SER A CA 1
ATOM 1277 C C . SER A 1 166 ? 45.232 3.813 -37.417 1.00 59.75 166 SER A C 1
ATOM 1279 O O . SER A 1 166 ? 44.699 3.511 -36.351 1.00 59.75 166 SER A O 1
ATOM 1281 N N . LEU A 1 167 ? 44.679 4.693 -38.258 1.00 55.81 167 LEU A N 1
ATOM 1282 C CA . LEU A 1 167 ? 43.430 5.411 -37.978 1.00 55.81 167 LEU A CA 1
ATOM 1283 C C . LEU A 1 167 ? 42.238 4.457 -37.839 1.00 55.81 167 LEU A C 1
ATOM 1285 O O . LEU A 1 167 ? 41.475 4.555 -36.884 1.00 55.81 167 LEU A O 1
ATOM 1289 N N . VAL A 1 168 ? 42.108 3.477 -38.736 1.00 62.09 168 VAL A N 1
ATOM 1290 C CA . VAL A 1 168 ? 41.040 2.466 -38.658 1.00 62.09 168 VAL A CA 1
ATOM 1291 C C . VAL A 1 168 ? 41.182 1.600 -37.404 1.00 62.09 168 VAL A C 1
ATOM 1293 O O . VAL A 1 168 ? 40.174 1.219 -36.809 1.00 62.09 168 VAL A O 1
ATOM 1296 N N . ALA A 1 169 ? 42.408 1.282 -36.980 1.00 62.72 169 ALA A N 1
ATOM 1297 C CA . ALA A 1 169 ? 42.646 0.564 -35.733 1.00 62.72 169 ALA A CA 1
ATOM 1298 C C . ALA A 1 169 ? 42.248 1.406 -34.509 1.00 62.72 169 ALA A C 1
ATOM 1300 O O . ALA A 1 169 ? 41.538 0.898 -33.643 1.00 62.72 169 ALA A O 1
ATOM 1301 N N . GLN A 1 170 ? 42.616 2.691 -34.477 1.00 65.38 170 GLN A N 1
ATOM 1302 C CA . GLN A 1 170 ? 42.240 3.623 -33.406 1.00 65.38 170 GLN A CA 1
ATOM 1303 C C . GLN A 1 170 ? 40.721 3.822 -33.315 1.00 65.38 170 GLN A C 1
ATOM 1305 O O . GLN A 1 170 ? 40.150 3.707 -32.230 1.00 65.38 170 GLN A O 1
ATOM 1310 N N . ASP A 1 171 ? 40.043 4.037 -34.444 1.00 68.44 171 ASP A N 1
ATOM 1311 C CA . ASP A 1 171 ? 38.583 4.182 -34.487 1.00 68.44 171 ASP A CA 1
ATOM 1312 C C . ASP A 1 171 ? 37.878 2.896 -34.047 1.00 68.44 171 ASP A C 1
ATOM 1314 O O . ASP A 1 171 ? 36.890 2.930 -33.308 1.00 68.44 171 ASP A O 1
ATOM 1318 N N . LYS A 1 172 ? 38.400 1.735 -34.457 1.00 70.00 172 LYS A N 1
ATOM 1319 C CA . LYS A 1 172 ? 37.884 0.435 -34.022 1.00 70.00 172 LYS A CA 1
ATOM 1320 C C . LYS A 1 172 ? 38.020 0.258 -32.511 1.00 70.00 172 LYS A C 1
ATOM 1322 O O . LYS A 1 172 ? 37.062 -0.194 -31.884 1.00 70.00 172 LYS A O 1
ATOM 1327 N N . GLU A 1 173 ? 39.164 0.608 -31.929 1.00 73.94 173 GLU A N 1
ATOM 1328 C CA . GLU A 1 173 ? 39.385 0.541 -30.480 1.00 73.94 173 GLU A CA 1
ATOM 1329 C C . GLU A 1 173 ? 38.459 1.502 -29.724 1.00 73.94 173 GLU A C 1
ATOM 1331 O O . GLU A 1 173 ? 37.828 1.103 -28.741 1.00 73.94 173 GLU A O 1
ATOM 1336 N N . ALA A 1 174 ? 38.290 2.733 -30.216 1.00 69.69 174 ALA A N 1
ATOM 1337 C CA . ALA A 1 174 ? 37.379 3.714 -29.631 1.00 69.69 174 ALA A CA 1
ATOM 1338 C C . ALA A 1 174 ? 35.917 3.232 -29.662 1.00 69.69 174 ALA A C 1
ATOM 1340 O O . ALA A 1 174 ? 35.224 3.261 -28.640 1.00 69.69 174 ALA A O 1
ATOM 1341 N N . LEU A 1 175 ? 35.454 2.711 -30.804 1.00 73.50 175 LEU A N 1
ATOM 1342 C CA . LEU A 1 175 ? 34.108 2.146 -30.949 1.00 73.50 175 LEU A CA 1
ATOM 1343 C C . LEU A 1 175 ? 33.911 0.891 -30.093 1.00 73.50 175 LEU A C 1
ATOM 1345 O O . LEU A 1 175 ? 32.840 0.709 -29.510 1.00 73.50 175 LEU A O 1
ATOM 1349 N N . GLN A 1 176 ? 34.930 0.039 -29.963 1.00 76.81 176 GLN A N 1
ATOM 1350 C CA . GLN A 1 176 ? 34.897 -1.101 -29.045 1.00 76.81 176 GLN A CA 1
ATOM 1351 C C . GLN A 1 176 ? 34.798 -0.650 -27.583 1.00 76.81 176 GLN A C 1
ATOM 1353 O O . GLN A 1 176 ? 34.040 -1.247 -26.817 1.00 76.81 176 GLN A O 1
ATOM 1358 N N . GLY A 1 177 ? 35.494 0.424 -27.202 1.00 79.25 177 GLY A N 1
ATOM 1359 C CA . GLY A 1 177 ? 35.375 1.043 -25.883 1.00 79.25 177 GLY A CA 1
ATOM 1360 C C . GLY A 1 177 ? 33.950 1.514 -25.589 1.00 79.25 177 GLY A C 1
ATOM 1361 O O . GLY A 1 177 ? 33.384 1.158 -24.552 1.00 79.25 177 GLY A O 1
ATOM 1362 N N . ILE A 1 178 ? 33.333 2.232 -26.532 1.00 82.94 178 ILE A N 1
ATOM 1363 C CA . ILE A 1 178 ? 31.940 2.697 -26.421 1.00 82.94 178 ILE A CA 1
ATOM 1364 C C . ILE A 1 178 ? 30.972 1.511 -26.325 1.00 82.94 178 ILE A C 1
ATOM 1366 O O . ILE A 1 178 ? 30.091 1.502 -25.464 1.00 82.94 178 ILE A O 1
ATOM 1370 N N . LEU A 1 179 ? 31.147 0.481 -27.157 1.00 84.06 179 LEU A N 1
ATOM 1371 C CA . LEU A 1 179 ? 30.298 -0.712 -27.138 1.00 84.06 179 LEU A CA 1
ATOM 1372 C C . LEU A 1 179 ? 30.377 -1.451 -25.794 1.00 84.06 179 LEU A C 1
ATOM 1374 O O . LEU A 1 179 ? 29.352 -1.888 -25.268 1.00 84.06 179 LEU A O 1
ATOM 1378 N N . ASN A 1 180 ? 31.574 -1.573 -25.218 1.00 84.38 180 ASN A N 1
ATOM 1379 C CA . ASN A 1 180 ? 31.765 -2.201 -23.912 1.00 84.38 180 ASN A CA 1
ATOM 1380 C C . ASN A 1 180 ? 31.102 -1.387 -22.791 1.00 84.38 180 ASN A C 1
ATOM 1382 O O . ASN A 1 180 ? 30.434 -1.966 -21.934 1.00 84.38 180 ASN A O 1
ATOM 1386 N N . GLN A 1 181 ? 31.209 -0.054 -22.830 1.00 86.31 181 GLN A N 1
ATOM 1387 C CA . GLN A 1 181 ? 30.509 0.825 -21.886 1.00 86.31 181 GLN A CA 1
ATOM 1388 C C . GLN A 1 181 ? 28.986 0.691 -22.005 1.00 86.31 181 GLN A C 1
ATOM 1390 O O . GLN A 1 181 ? 28.298 0.545 -20.995 1.00 86.31 181 GLN A O 1
ATOM 1395 N N . GLN A 1 182 ? 28.449 0.684 -23.227 1.00 85.62 182 GLN A N 1
ATOM 1396 C CA . GLN A 1 182 ? 27.014 0.498 -23.456 1.00 85.62 182 GLN A CA 1
ATOM 1397 C C . GLN A 1 182 ? 26.529 -0.873 -22.980 1.00 85.62 182 GLN A C 1
ATOM 1399 O O . GLN A 1 182 ? 25.457 -0.961 -22.385 1.00 85.62 182 GLN A O 1
ATOM 1404 N N . ARG A 1 183 ? 27.318 -1.934 -23.183 1.00 90.38 183 ARG A N 1
ATOM 1405 C CA . ARG A 1 183 ? 26.988 -3.280 -22.695 1.00 90.38 183 ARG A CA 1
ATOM 1406 C C . ARG A 1 183 ? 26.909 -3.321 -21.170 1.00 90.38 183 ARG A C 1
ATOM 1408 O O . ARG A 1 183 ? 25.941 -3.854 -20.642 1.00 90.38 183 ARG A O 1
ATOM 1415 N N . TYR A 1 184 ? 27.869 -2.704 -20.483 1.00 91.62 184 TYR A N 1
ATOM 1416 C CA . TYR A 1 184 ? 27.858 -2.596 -19.022 1.00 91.62 184 TYR A CA 1
ATOM 1417 C C . TYR A 1 184 ? 26.633 -1.823 -18.507 1.00 91.62 184 TYR A C 1
ATOM 1419 O O . TYR A 1 184 ? 25.968 -2.241 -17.561 1.00 91.62 184 TYR A O 1
ATOM 1427 N N . LEU A 1 185 ? 26.284 -0.707 -19.155 1.00 94.06 185 LEU A N 1
ATOM 1428 C CA . LEU A 1 185 ? 25.084 0.059 -18.806 1.00 94.06 185 LEU A CA 1
ATOM 1429 C C . LEU A 1 185 ? 23.800 -0.747 -19.033 1.00 94.06 185 LEU A C 1
ATOM 1431 O O . LEU A 1 185 ? 22.896 -0.701 -18.199 1.00 94.06 185 LEU A O 1
ATOM 1435 N N . LEU A 1 186 ? 23.726 -1.495 -20.136 1.00 93.56 186 LEU A N 1
ATOM 1436 C CA . LEU A 1 186 ? 22.587 -2.352 -20.446 1.00 93.56 186 LEU A CA 1
ATOM 1437 C C . LEU A 1 186 ? 22.416 -3.455 -19.397 1.00 93.56 186 LEU A C 1
ATOM 1439 O O . LEU A 1 186 ? 21.306 -3.656 -18.913 1.00 93.56 186 LEU A O 1
ATOM 1443 N N . GLU A 1 187 ? 23.503 -4.121 -19.013 1.00 95.25 187 GLU A N 1
ATOM 1444 C CA . GLU A 1 187 ? 23.497 -5.160 -17.980 1.00 95.25 187 GLU A CA 1
ATOM 1445 C C . GLU A 1 187 ? 23.021 -4.604 -16.631 1.00 95.25 187 GLU A C 1
ATOM 1447 O O . GLU A 1 187 ? 22.116 -5.159 -16.007 1.00 95.25 187 GLU A O 1
ATOM 1452 N N . ASN A 1 188 ? 23.528 -3.438 -16.220 1.00 95.12 188 ASN A N 1
ATOM 1453 C CA . ASN A 1 188 ? 23.069 -2.776 -14.997 1.00 95.12 188 ASN A CA 1
ATOM 1454 C C . ASN A 1 188 ? 21.574 -2.448 -15.037 1.00 95.12 188 ASN A C 1
ATOM 1456 O O . ASN A 1 188 ? 20.871 -2.649 -14.047 1.00 95.12 188 ASN A O 1
ATOM 1460 N N . LYS A 1 189 ? 21.068 -1.976 -16.181 1.00 94.19 189 LYS A N 1
ATOM 1461 C CA . LYS A 1 189 ? 19.640 -1.681 -16.346 1.00 94.19 189 LYS A CA 1
ATOM 1462 C C . LYS A 1 189 ? 18.774 -2.935 -16.357 1.00 94.19 189 LYS A C 1
ATOM 1464 O O . LYS A 1 189 ? 17.663 -2.899 -15.833 1.00 94.19 189 LYS A O 1
ATOM 1469 N N . GLN A 1 190 ? 19.272 -4.044 -16.893 1.00 95.44 190 GLN A N 1
ATOM 1470 C CA . GLN A 1 190 ? 18.588 -5.335 -16.822 1.00 95.44 190 GLN A CA 1
ATOM 1471 C C . GLN A 1 190 ? 18.522 -5.857 -15.383 1.00 95.44 190 GLN A C 1
ATOM 1473 O O . GLN A 1 190 ? 17.455 -6.285 -14.945 1.00 95.44 190 GLN A O 1
ATOM 1478 N N . ASN A 1 191 ? 19.613 -5.740 -14.625 1.00 96.44 191 ASN A N 1
ATOM 1479 C CA . ASN A 1 191 ? 19.649 -6.121 -13.212 1.00 96.44 191 ASN A CA 1
ATOM 1480 C C . ASN A 1 191 ? 18.710 -5.251 -12.360 1.00 96.44 191 ASN A C 1
ATOM 1482 O O . ASN A 1 191 ? 17.975 -5.768 -11.520 1.00 96.44 191 ASN A O 1
ATOM 1486 N N . GLU A 1 192 ? 18.684 -3.938 -12.603 1.00 96.81 192 GLU A N 1
ATOM 1487 C CA . GLU A 1 192 ? 17.759 -3.010 -11.940 1.00 96.81 192 GLU A CA 1
ATOM 1488 C C . GLU A 1 192 ? 16.296 -3.362 -12.245 1.00 96.81 192 GLU A C 1
ATOM 1490 O O . GLU A 1 192 ? 15.476 -3.442 -11.329 1.00 96.81 192 GLU A O 1
ATOM 1495 N N . LYS A 1 193 ? 15.978 -3.655 -13.512 1.00 96.62 193 LYS A N 1
ATOM 1496 C CA . LYS A 1 193 ? 14.646 -4.113 -13.922 1.00 96.62 193 LYS A CA 1
ATOM 1497 C C . LYS A 1 193 ? 14.244 -5.401 -13.197 1.00 96.62 193 LYS A C 1
ATOM 1499 O O . LYS A 1 193 ? 13.152 -5.453 -12.642 1.00 96.62 193 LYS A O 1
ATOM 1504 N N . ALA A 1 194 ? 15.121 -6.403 -13.160 1.00 97.12 194 ALA A N 1
ATOM 1505 C CA . ALA A 1 194 ? 14.847 -7.673 -12.487 1.00 97.12 194 ALA A CA 1
ATOM 1506 C C . ALA A 1 194 ? 14.600 -7.487 -10.980 1.00 97.12 194 ALA A C 1
ATOM 1508 O O . ALA A 1 194 ? 13.719 -8.129 -10.406 1.00 97.12 194 ALA A O 1
ATOM 1509 N N . ARG A 1 195 ? 15.336 -6.568 -10.336 1.00 97.94 195 ARG A N 1
ATOM 1510 C CA . ARG A 1 195 ? 15.109 -6.217 -8.927 1.00 97.94 195 ARG A CA 1
ATOM 1511 C C . ARG A 1 195 ? 13.717 -5.622 -8.718 1.00 97.94 195 ARG A C 1
ATOM 1513 O O . ARG A 1 195 ? 12.986 -6.098 -7.855 1.00 97.94 195 ARG A O 1
ATOM 1520 N N . ILE A 1 196 ? 13.344 -4.633 -9.531 1.00 97.31 196 ILE A N 1
ATOM 1521 C CA . ILE A 1 196 ? 12.029 -3.979 -9.460 1.00 97.31 196 ILE A CA 1
ATOM 1522 C C . ILE A 1 196 ? 10.900 -4.985 -9.725 1.00 97.31 196 ILE A C 1
ATOM 1524 O O . ILE A 1 196 ? 9.876 -4.961 -9.049 1.00 97.31 196 ILE A O 1
ATOM 1528 N N . GLU A 1 197 ? 11.074 -5.901 -10.678 1.00 97.94 197 GLU A N 1
ATOM 1529 C CA . GLU A 1 197 ? 10.097 -6.964 -10.946 1.00 97.94 197 GLU A CA 1
ATOM 1530 C C . GLU A 1 197 ? 9.911 -7.887 -9.734 1.00 97.94 197 GLU A C 1
ATOM 1532 O O . GLU A 1 197 ? 8.779 -8.222 -9.384 1.00 97.94 197 GLU A O 1
ATOM 1537 N N . ASN A 1 198 ? 10.994 -8.249 -9.044 1.00 97.88 198 ASN A N 1
ATOM 1538 C CA . ASN A 1 198 ? 10.908 -9.040 -7.819 1.00 97.88 198 ASN A CA 1
ATOM 1539 C C . ASN A 1 198 ? 10.196 -8.281 -6.683 1.00 97.88 198 ASN A C 1
ATOM 1541 O O . ASN A 1 198 ? 9.321 -8.843 -6.026 1.00 97.88 198 ASN A O 1
ATOM 1545 N N . GLU A 1 199 ? 10.517 -6.999 -6.483 1.00 97.81 199 GLU A N 1
ATOM 1546 C CA . GLU A 1 199 ? 9.843 -6.134 -5.501 1.00 97.81 199 GLU A CA 1
ATOM 1547 C C . GLU A 1 199 ? 8.334 -6.028 -5.791 1.00 97.81 199 GLU A C 1
ATOM 1549 O O . GLU A 1 199 ? 7.509 -6.207 -4.894 1.00 97.81 199 GLU A O 1
ATOM 1554 N N . ASN A 1 200 ? 7.950 -5.837 -7.056 1.00 97.25 200 ASN A N 1
ATOM 1555 C CA . ASN A 1 200 ? 6.544 -5.791 -7.462 1.00 97.25 200 ASN A CA 1
ATOM 1556 C C . ASN A 1 200 ? 5.813 -7.116 -7.196 1.00 97.25 200 ASN A C 1
ATOM 1558 O O . ASN A 1 200 ? 4.675 -7.106 -6.726 1.00 97.25 200 ASN A O 1
ATOM 1562 N N . ASN A 1 201 ? 6.460 -8.259 -7.433 1.00 97.81 201 ASN A N 1
ATOM 1563 C CA . ASN A 1 201 ? 5.877 -9.570 -7.132 1.00 97.81 201 ASN A CA 1
ATOM 1564 C C . ASN A 1 201 ? 5.661 -9.777 -5.620 1.00 97.81 201 ASN A C 1
ATOM 1566 O O . ASN A 1 201 ? 4.641 -10.335 -5.202 1.00 97.81 201 ASN A O 1
ATOM 1570 N N . GLN A 1 202 ? 6.586 -9.296 -4.784 1.00 97.12 202 GLN A N 1
ATOM 1571 C CA . GLN A 1 202 ? 6.442 -9.330 -3.323 1.00 97.12 202 GLN A CA 1
ATOM 1572 C C . GLN A 1 202 ? 5.297 -8.431 -2.837 1.00 97.12 202 GLN A C 1
ATOM 1574 O O . GLN A 1 202 ? 4.490 -8.847 -1.998 1.00 97.12 202 GLN A O 1
ATOM 1579 N N . LEU A 1 203 ? 5.176 -7.225 -3.399 1.00 97.44 203 LEU A N 1
ATOM 1580 C CA . LEU A 1 203 ? 4.066 -6.317 -3.105 1.00 97.44 203 LEU A CA 1
ATOM 1581 C C . LEU A 1 203 ? 2.722 -6.925 -3.512 1.00 97.44 203 LEU A C 1
ATOM 1583 O O . LEU A 1 203 ? 1.764 -6.866 -2.742 1.00 97.44 203 LEU A O 1
ATOM 1587 N N . GLN A 1 204 ? 2.658 -7.575 -4.674 1.00 97.06 204 GLN A N 1
ATOM 1588 C CA . GLN A 1 204 ? 1.444 -8.244 -5.133 1.00 97.06 204 GLN A CA 1
ATOM 1589 C C . GLN A 1 204 ? 1.037 -9.403 -4.214 1.00 97.06 204 GLN A C 1
ATOM 1591 O O . GLN A 1 204 ? -0.150 -9.593 -3.952 1.00 97.06 204 GLN A O 1
ATOM 1596 N N . THR A 1 205 ? 2.008 -10.153 -3.690 1.00 97.50 205 THR A N 1
ATOM 1597 C CA . THR A 1 205 ? 1.752 -11.226 -2.715 1.00 97.50 205 THR A CA 1
ATOM 1598 C C . THR A 1 205 ? 1.154 -10.653 -1.431 1.00 97.50 205 THR A C 1
ATOM 1600 O O . THR A 1 205 ? 0.080 -11.076 -1.011 1.00 97.50 205 THR A O 1
ATOM 1603 N N . THR A 1 206 ? 1.775 -9.604 -0.882 1.00 96.62 206 THR A N 1
ATOM 1604 C CA . THR A 1 206 ? 1.267 -8.893 0.305 1.00 96.62 206 THR A CA 1
ATOM 1605 C C . THR A 1 206 ? -0.152 -8.359 0.088 1.00 96.62 206 THR A C 1
ATOM 1607 O O . THR A 1 206 ? -1.009 -8.476 0.963 1.00 96.62 206 THR A O 1
ATOM 1610 N N . LEU A 1 207 ? -0.431 -7.792 -1.090 1.00 95.19 207 LEU A N 1
ATOM 1611 C CA . LEU A 1 207 ? -1.757 -7.278 -1.433 1.00 95.19 207 LEU A CA 1
ATOM 1612 C C . LEU A 1 207 ? -2.818 -8.389 -1.453 1.00 95.19 207 LEU A C 1
ATOM 1614 O O . LEU A 1 207 ? -3.932 -8.188 -0.960 1.00 95.19 207 LEU A O 1
ATOM 1618 N N . ASN A 1 208 ? -2.479 -9.558 -1.996 1.00 94.81 208 ASN A N 1
ATOM 1619 C CA . ASN A 1 208 ? -3.376 -10.712 -2.026 1.00 94.81 208 ASN A CA 1
ATOM 1620 C C . ASN A 1 208 ? -3.659 -11.235 -0.609 1.00 94.81 208 ASN A C 1
ATOM 1622 O O . ASN A 1 208 ? -4.819 -11.494 -0.282 1.00 94.81 208 ASN A O 1
ATOM 1626 N N . ASP A 1 209 ? -2.635 -11.319 0.244 1.00 96.38 209 ASP A N 1
ATOM 1627 C CA . ASP A 1 209 ? -2.774 -11.758 1.637 1.00 96.38 209 ASP A CA 1
ATOM 1628 C C . ASP A 1 209 ? -3.674 -10.813 2.442 1.00 96.38 209 ASP A C 1
ATOM 1630 O O . ASP A 1 209 ? -4.602 -11.259 3.122 1.00 96.38 209 ASP A O 1
ATOM 1634 N N . LEU A 1 210 ? -3.464 -9.497 2.314 1.00 94.38 210 LEU A N 1
ATOM 1635 C CA . LEU A 1 210 ? -4.302 -8.482 2.961 1.00 94.38 210 LEU A CA 1
ATOM 1636 C C . LEU A 1 210 ? -5.749 -8.544 2.470 1.00 94.38 210 LEU A C 1
ATOM 1638 O O . LEU A 1 210 ? -6.677 -8.499 3.277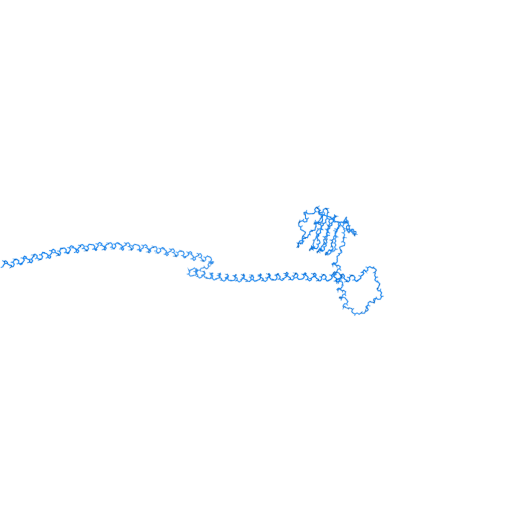 1.00 94.38 210 LEU A O 1
ATOM 1642 N N . THR A 1 211 ? -5.950 -8.700 1.162 1.00 91.94 211 THR A N 1
ATOM 1643 C CA . THR A 1 211 ? -7.287 -8.854 0.572 1.00 91.94 211 THR A CA 1
ATOM 1644 C C . THR A 1 211 ? -7.989 -10.098 1.122 1.00 91.94 211 THR A C 1
ATOM 1646 O O . THR A 1 211 ? -9.162 -10.038 1.490 1.00 91.94 211 THR A O 1
ATOM 1649 N N . GLY A 1 212 ? -7.266 -11.214 1.246 1.00 92.81 212 GLY A N 1
ATOM 1650 C CA . GLY A 1 212 ? -7.782 -12.442 1.847 1.00 92.81 212 GLY A CA 1
ATOM 1651 C C . GLY A 1 212 ? -8.138 -12.276 3.326 1.00 92.81 212 GLY A C 1
ATOM 1652 O O . GLY A 1 212 ? -9.190 -12.745 3.761 1.00 92.81 212 GLY A O 1
ATOM 1653 N N . TYR A 1 213 ? -7.300 -11.581 4.097 1.00 94.44 213 TYR A N 1
ATOM 1654 C CA . TYR A 1 213 ? -7.557 -11.293 5.509 1.00 94.44 213 TYR A CA 1
ATOM 1655 C C . TYR A 1 213 ? -8.798 -10.411 5.706 1.00 94.44 213 TYR A C 1
ATOM 1657 O O . TYR A 1 213 ? -9.668 -10.754 6.508 1.00 94.44 213 TYR A O 1
ATOM 1665 N N . ILE A 1 214 ? -8.930 -9.32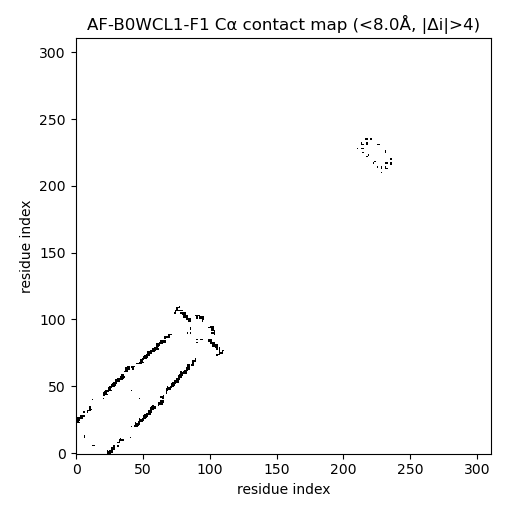7 4.932 1.00 92.31 214 ILE A N 1
ATOM 1666 C CA . ILE A 1 214 ? -10.119 -8.458 4.945 1.00 92.31 214 ILE A CA 1
ATOM 1667 C C . ILE A 1 214 ? -11.369 -9.267 4.584 1.00 92.31 214 ILE A C 1
ATOM 1669 O O . ILE A 1 214 ? -12.385 -9.161 5.268 1.00 92.31 214 ILE A O 1
ATOM 1673 N N . GLY A 1 215 ? -11.287 -10.121 3.560 1.00 90.62 215 GLY A N 1
ATOM 1674 C CA . GLY A 1 215 ? -12.392 -10.985 3.149 1.00 90.62 215 GLY A CA 1
ATOM 1675 C C . GLY A 1 215 ? -12.863 -11.940 4.250 1.00 90.62 215 GLY A C 1
ATOM 1676 O O . GLY A 1 215 ? -14.069 -12.116 4.413 1.00 90.62 215 GLY A O 1
ATOM 1677 N N . LYS A 1 216 ? -11.941 -12.513 5.037 1.00 91.44 216 LYS A N 1
ATOM 1678 C CA . LYS A 1 216 ? -12.286 -13.355 6.198 1.00 91.44 216 LYS A CA 1
ATOM 1679 C C . LYS A 1 216 ? -12.996 -12.557 7.286 1.00 91.44 216 LYS A C 1
ATOM 1681 O O . LYS A 1 216 ? -14.089 -12.944 7.677 1.00 91.44 216 LYS A O 1
ATOM 1686 N N . LEU A 1 217 ? -12.440 -11.413 7.697 1.00 91.50 217 LEU A N 1
ATOM 1687 C CA . LEU A 1 217 ? -13.083 -10.540 8.691 1.00 91.50 217 LEU A CA 1
ATOM 1688 C C . LEU A 1 217 ? -14.494 -10.128 8.261 1.00 91.50 217 LEU A C 1
ATOM 1690 O O . LEU A 1 217 ? -15.417 -10.116 9.067 1.00 91.50 217 LEU A O 1
ATOM 1694 N N . TYR A 1 218 ? -14.666 -9.826 6.975 1.00 92.31 218 TYR A N 1
ATOM 1695 C CA . TYR A 1 218 ? -15.956 -9.459 6.404 1.00 92.31 218 TYR A CA 1
ATOM 1696 C C . TYR A 1 218 ? -16.984 -10.601 6.513 1.00 92.31 218 TYR A C 1
ATOM 1698 O O . TYR A 1 218 ? -18.152 -10.371 6.820 1.00 92.31 218 TYR A O 1
ATOM 1706 N N . GLN A 1 219 ? -16.559 -11.847 6.299 1.00 90.06 219 GLN A N 1
ATOM 1707 C CA . GLN A 1 219 ? -17.422 -13.020 6.472 1.00 90.06 219 GLN A CA 1
ATOM 1708 C C . GLN A 1 219 ? -17.715 -13.313 7.947 1.00 90.06 219 GLN A C 1
ATOM 1710 O O . GLN A 1 219 ? -18.867 -13.591 8.279 1.00 90.06 219 GLN A O 1
ATOM 1715 N N . ASP A 1 220 ? -16.711 -13.207 8.820 1.00 91.81 220 ASP A N 1
ATOM 1716 C CA . ASP A 1 220 ? -16.850 -13.411 10.268 1.00 91.81 220 ASP A CA 1
ATOM 1717 C C . ASP A 1 220 ? -17.833 -12.400 10.880 1.00 91.81 220 ASP A C 1
ATOM 1719 O O . ASP A 1 220 ? -18.638 -12.747 11.745 1.00 91.81 220 ASP A O 1
ATOM 1723 N N . ASP A 1 221 ? -17.854 -11.167 10.363 1.00 90.19 221 ASP A N 1
ATOM 1724 C CA . ASP A 1 221 ? -18.835 -10.145 10.732 1.00 90.19 221 ASP A CA 1
ATOM 1725 C C . ASP A 1 221 ? -20.239 -10.377 10.132 1.00 90.19 221 ASP A C 1
ATOM 1727 O O . ASP A 1 221 ? -21.161 -9.597 10.399 1.00 90.19 221 ASP A O 1
ATOM 1731 N N . GLY A 1 222 ? -20.448 -11.464 9.386 1.00 90.12 222 GLY A N 1
ATOM 1732 C CA . GLY A 1 222 ? -21.756 -11.915 8.907 1.00 90.12 222 GLY A CA 1
ATOM 1733 C C . GLY A 1 222 ? -22.248 -11.231 7.629 1.00 90.12 222 GLY A C 1
ATOM 1734 O O . GLY A 1 222 ? -23.424 -11.368 7.271 1.00 90.12 222 GLY A O 1
ATOM 1735 N N . PHE A 1 223 ? -21.387 -10.497 6.922 1.00 90.81 223 PHE A N 1
ATOM 1736 C CA . PHE A 1 223 ? -21.755 -9.862 5.660 1.00 90.81 223 PHE A CA 1
ATOM 1737 C C . PHE A 1 223 ? -21.850 -10.898 4.522 1.00 90.81 223 PHE A C 1
ATOM 1739 O O . PHE A 1 223 ? -20.992 -11.764 4.364 1.00 90.81 223 PHE A O 1
ATOM 1746 N N . LYS A 1 224 ? -22.913 -10.823 3.706 1.00 81.19 224 LYS A N 1
ATOM 1747 C CA . LYS A 1 224 ? -23.256 -11.872 2.718 1.00 81.19 224 LYS A CA 1
ATOM 1748 C C . LYS A 1 224 ? -22.768 -11.624 1.290 1.00 81.19 224 LYS A C 1
ATO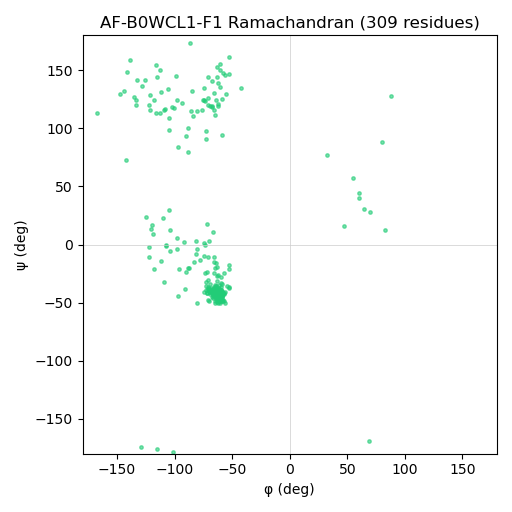M 1750 O O . LYS A 1 224 ? -22.709 -12.571 0.512 1.00 81.19 224 LYS A O 1
ATOM 1755 N N . VAL A 1 225 ? -22.467 -10.381 0.915 1.00 79.56 225 VAL A N 1
ATOM 1756 C CA . VAL A 1 225 ? -22.123 -10.025 -0.472 1.00 79.56 225 VAL A CA 1
ATOM 1757 C C . VAL A 1 225 ? -20.743 -9.382 -0.497 1.00 79.56 225 VAL A C 1
ATOM 1759 O O . VAL A 1 225 ? -20.570 -8.352 0.147 1.00 79.56 225 VAL A O 1
ATOM 1762 N N . PRO A 1 226 ? -19.762 -9.953 -1.216 1.00 73.38 226 PRO A N 1
ATOM 1763 C CA . PRO A 1 226 ? -18.422 -9.389 -1.255 1.00 73.38 226 PRO A CA 1
ATOM 1764 C C . PRO A 1 226 ? -18.435 -8.022 -1.952 1.00 73.38 226 PRO A C 1
ATOM 1766 O O . PRO A 1 226 ? -18.749 -7.917 -3.137 1.00 73.38 226 PRO A O 1
ATOM 1769 N N . ALA A 1 227 ? -18.096 -6.982 -1.194 1.00 78.06 227 ALA A N 1
ATOM 1770 C CA . ALA A 1 227 ? -17.781 -5.651 -1.700 1.00 78.06 227 ALA A CA 1
ATOM 1771 C C . ALA A 1 227 ? -16.287 -5.563 -2.067 1.00 78.06 227 ALA A C 1
ATOM 1773 O O . ALA A 1 227 ? -15.516 -6.489 -1.797 1.00 78.06 227 ALA A O 1
ATOM 1774 N N . LYS A 1 228 ? -15.850 -4.454 -2.672 1.00 89.94 228 LYS A N 1
ATOM 1775 C CA . LYS A 1 228 ? -14.408 -4.225 -2.874 1.00 89.94 228 LYS A CA 1
ATOM 1776 C C . LYS A 1 228 ? -13.690 -4.117 -1.516 1.00 89.94 228 LYS A C 1
ATOM 1778 O O . LYS A 1 228 ? -14.328 -3.699 -0.551 1.00 89.94 228 LYS A O 1
ATOM 1783 N N . PRO A 1 229 ? -12.388 -4.444 -1.407 1.00 89.06 229 PRO A N 1
ATOM 1784 C CA . PRO A 1 229 ? -11.693 -4.481 -0.114 1.00 89.06 229 PRO A CA 1
ATOM 1785 C C . PRO A 1 229 ? -11.790 -3.187 0.705 1.00 89.06 229 PRO A C 1
ATOM 1787 O O . PRO A 1 229 ? -11.913 -3.230 1.927 1.00 89.06 229 PRO A O 1
ATOM 1790 N N . ASP A 1 230 ? -11.792 -2.028 0.048 1.00 85.62 230 ASP A N 1
ATOM 1791 C CA . ASP A 1 230 ? -11.949 -0.723 0.691 1.00 85.62 230 ASP A CA 1
ATOM 1792 C C . ASP A 1 230 ? -13.367 -0.497 1.242 1.00 85.62 230 ASP A C 1
ATOM 1794 O O . ASP A 1 230 ? -13.542 0.066 2.325 1.00 85.62 230 ASP A O 1
ATOM 1798 N N . GLU A 1 231 ? -14.389 -0.969 0.532 1.00 89.56 231 GLU A N 1
ATOM 1799 C CA . GLU A 1 231 ? -15.781 -0.949 0.987 1.00 89.56 231 GLU A CA 1
ATOM 1800 C C . GLU A 1 231 ? -16.015 -1.958 2.118 1.00 89.56 231 GLU A C 1
ATOM 1802 O O . GLU A 1 231 ? -16.698 -1.633 3.091 1.00 89.56 231 GLU A O 1
ATOM 1807 N N . GLN A 1 232 ? -15.403 -3.145 2.033 1.00 91.25 232 GLN A N 1
ATOM 1808 C CA . GLN A 1 232 ? -15.431 -4.151 3.099 1.00 91.25 232 GLN A CA 1
ATOM 1809 C C . GLN A 1 232 ? -14.876 -3.573 4.401 1.00 91.25 232 GLN A C 1
ATOM 1811 O O . GLN A 1 232 ? -15.529 -3.660 5.441 1.00 91.25 232 GLN A O 1
ATOM 1816 N N . LEU A 1 233 ? -13.713 -2.919 4.337 1.00 90.94 233 LEU A N 1
ATOM 1817 C CA . LEU A 1 233 ? -13.066 -2.316 5.501 1.00 90.94 233 LEU A CA 1
ATOM 1818 C C . LEU A 1 233 ? -13.948 -1.239 6.155 1.00 90.94 233 LEU A C 1
ATOM 1820 O O . LEU A 1 233 ? -14.115 -1.228 7.373 1.00 90.94 233 LEU A O 1
ATOM 1824 N N . LYS A 1 234 ? -14.565 -0.363 5.349 1.00 91.00 234 LYS A N 1
ATOM 1825 C CA . LYS A 1 234 ? -15.487 0.678 5.841 1.00 91.00 234 LYS A CA 1
ATOM 1826 C C . LYS A 1 234 ? -16.687 0.084 6.574 1.00 91.00 234 LYS A C 1
ATOM 1828 O O . LYS A 1 234 ? -17.080 0.602 7.619 1.00 91.00 234 LYS A O 1
ATOM 1833 N N . GLN A 1 235 ? -17.268 -0.989 6.043 1.00 91.69 235 GLN A N 1
ATOM 1834 C CA . GLN A 1 235 ? -18.418 -1.649 6.665 1.00 91.69 235 GLN A CA 1
ATOM 1835 C C . GLN A 1 235 ? -18.038 -2.353 7.971 1.00 91.69 235 GLN A C 1
ATOM 1837 O O . GLN A 1 235 ? -18.758 -2.200 8.957 1.00 91.69 235 GLN A O 1
ATOM 1842 N N . ILE A 1 236 ? -16.893 -3.046 8.003 1.00 92.56 236 ILE A N 1
ATOM 1843 C CA . ILE A 1 236 ? -16.343 -3.659 9.224 1.00 92.56 236 ILE A CA 1
ATOM 1844 C C . ILE A 1 236 ? -16.173 -2.598 10.315 1.00 92.56 236 ILE A C 1
ATOM 1846 O O . ILE A 1 236 ? -16.664 -2.779 11.428 1.00 92.56 236 ILE A O 1
ATOM 1850 N N . PHE A 1 237 ? -15.532 -1.467 10.003 1.00 93.00 237 PHE A N 1
ATOM 1851 C CA . PHE A 1 237 ? -15.343 -0.399 10.988 1.00 93.00 237 PHE A CA 1
ATOM 1852 C C . PHE A 1 237 ? -16.664 0.205 11.456 1.00 93.00 237 PHE A C 1
ATOM 1854 O O . PHE A 1 237 ? -16.877 0.316 12.656 1.00 93.00 237 PHE A O 1
ATOM 1861 N N . THR A 1 238 ? -17.588 0.490 10.537 1.00 92.56 238 THR A N 1
ATOM 1862 C CA . THR A 1 238 ? -18.907 1.041 10.891 1.00 92.56 238 THR A CA 1
ATOM 1863 C C . THR A 1 238 ? -19.667 0.118 11.847 1.00 92.56 238 THR A C 1
ATOM 1865 O O . THR A 1 238 ? -20.265 0.586 12.815 1.00 92.56 238 THR A O 1
ATOM 1868 N N . LYS A 1 239 ? -19.640 -1.198 11.596 1.00 93.31 239 LYS A N 1
ATOM 1869 C CA . LYS A 1 239 ? -20.279 -2.184 12.473 1.00 93.31 239 LYS A CA 1
ATOM 1870 C C . LYS A 1 239 ? -19.614 -2.211 13.849 1.00 93.31 239 LYS A C 1
ATOM 1872 O O . LYS A 1 239 ? -20.307 -2.109 14.854 1.00 93.31 239 LYS A O 1
ATOM 1877 N N . ARG A 1 240 ? -18.283 -2.289 13.902 1.00 93.50 240 ARG A N 1
ATOM 1878 C CA . ARG A 1 240 ? -17.539 -2.310 15.171 1.00 93.50 240 ARG A CA 1
ATOM 1879 C C . ARG A 1 240 ? -17.739 -1.043 15.990 1.00 93.50 240 ARG A C 1
ATOM 1881 O O . ARG A 1 240 ? -17.863 -1.135 17.204 1.00 93.50 240 ARG A O 1
ATOM 1888 N N . ASP A 1 241 ? -17.812 0.119 15.352 1.00 94.62 241 ASP A N 1
ATOM 1889 C CA . ASP A 1 241 ? -18.106 1.377 16.040 1.00 94.62 241 ASP A CA 1
ATOM 1890 C C . ASP A 1 241 ? -19.507 1.356 16.667 1.00 94.62 241 ASP A C 1
ATOM 1892 O O . ASP A 1 241 ? -19.687 1.813 17.797 1.00 94.62 241 ASP A O 1
ATOM 1896 N N . ALA A 1 242 ? -20.493 0.775 15.975 1.00 94.19 242 ALA A N 1
ATOM 1897 C CA . ALA A 1 242 ? -21.836 0.589 16.517 1.00 94.19 242 ALA A CA 1
ATOM 1898 C C . ALA A 1 242 ? -21.856 -0.404 17.694 1.00 94.19 242 ALA A C 1
ATOM 1900 O O . ALA A 1 242 ? -22.437 -0.095 18.735 1.00 94.19 242 ALA A O 1
ATOM 1901 N N . ASP A 1 243 ? -21.182 -1.550 17.565 1.00 94.38 243 ASP A N 1
ATOM 1902 C CA . ASP A 1 243 ? -21.090 -2.570 18.620 1.00 94.38 243 ASP A CA 1
ATOM 1903 C C . ASP A 1 243 ? -20.360 -2.028 19.864 1.00 94.38 243 ASP A C 1
ATOM 1905 O O . ASP A 1 243 ? -20.802 -2.223 21.001 1.00 94.38 243 ASP A O 1
ATOM 1909 N N . ASN A 1 244 ? -19.277 -1.273 19.660 1.00 94.62 244 ASN A N 1
ATOM 1910 C CA . ASN A 1 244 ? -18.534 -0.606 20.729 1.00 94.62 244 ASN A CA 1
ATOM 1911 C C . ASN A 1 244 ? -19.393 0.439 21.439 1.00 94.62 244 ASN A C 1
ATOM 1913 O O . ASN A 1 244 ? -19.381 0.511 22.667 1.00 94.62 244 ASN A O 1
ATOM 1917 N N . LYS A 1 245 ? -20.164 1.231 20.686 1.00 96.81 245 LYS A N 1
ATOM 1918 C CA . LYS A 1 245 ? -21.092 2.206 21.262 1.00 96.81 245 LYS A CA 1
ATOM 1919 C C . LYS A 1 245 ? -22.163 1.521 22.113 1.00 96.81 245 LYS A C 1
ATOM 1921 O O . LYS A 1 245 ? -22.393 1.951 23.238 1.00 96.81 245 LYS A O 1
ATOM 1926 N N . ALA A 1 246 ? -22.768 0.444 21.613 1.00 95.69 246 ALA A N 1
ATOM 1927 C CA . ALA A 1 246 ? -23.766 -0.319 22.362 1.00 95.69 246 ALA A CA 1
ATOM 1928 C C . ALA A 1 246 ? -23.177 -0.925 23.648 1.00 95.69 246 ALA A C 1
ATOM 1930 O O . ALA A 1 246 ? -23.802 -0.874 24.706 1.00 95.69 246 ALA A O 1
ATOM 1931 N N . THR A 1 247 ? -21.951 -1.447 23.577 1.00 96.25 247 THR A N 1
ATOM 1932 C CA . THR A 1 247 ? -21.233 -1.978 24.747 1.00 96.25 247 THR A CA 1
ATOM 1933 C C . THR A 1 247 ? -20.945 -0.878 25.769 1.00 96.25 247 THR A C 1
ATOM 1935 O O . THR A 1 247 ? -21.156 -1.075 26.962 1.00 96.25 247 THR A O 1
ATOM 1938 N N . LEU A 1 248 ? -20.511 0.303 25.319 1.00 96.75 248 LEU A N 1
ATOM 1939 C CA . LEU A 1 248 ? -20.263 1.447 26.195 1.00 96.75 248 LEU A CA 1
ATOM 1940 C C . LEU A 1 248 ? -21.542 1.907 26.910 1.00 96.75 248 LEU A C 1
ATOM 1942 O O . LEU A 1 248 ? -21.509 2.169 28.107 1.00 96.75 248 LEU A O 1
ATOM 1946 N N . GLU A 1 249 ? -22.670 1.965 26.202 1.00 96.88 249 GLU A N 1
ATOM 1947 C CA . GLU A 1 249 ? -23.970 2.306 26.796 1.00 96.88 249 GLU A CA 1
ATOM 1948 C C . GLU A 1 249 ? -24.389 1.293 27.875 1.00 96.88 249 GLU A C 1
ATOM 1950 O O . GLU A 1 249 ? -24.888 1.691 28.927 1.00 96.88 249 GLU A O 1
ATOM 1955 N N . GLN A 1 250 ? -24.131 -0.003 27.663 1.00 96.81 250 GLN A N 1
ATOM 1956 C CA . GLN A 1 250 ? -24.372 -1.036 28.678 1.00 96.81 250 GLN A CA 1
ATOM 1957 C C . GLN A 1 250 ? -23.479 -0.859 29.909 1.00 96.81 250 GLN A C 1
ATOM 1959 O O . GLN A 1 250 ? -23.971 -0.957 31.031 1.00 96.81 250 GLN A O 1
ATOM 1964 N N . VAL A 1 251 ? -22.189 -0.573 29.713 1.00 97.62 251 VAL A N 1
ATOM 1965 C CA . VAL A 1 251 ? -21.249 -0.324 30.817 1.00 97.62 251 VAL A CA 1
ATOM 1966 C C . VAL A 1 251 ? -21.705 0.869 31.654 1.00 97.62 251 VAL A C 1
ATOM 1968 O O . VAL A 1 251 ? -21.787 0.747 32.871 1.00 97.62 251 VAL A O 1
ATOM 1971 N N . ILE A 1 252 ? -22.079 1.981 31.015 1.00 97.00 252 ILE A N 1
ATOM 1972 C CA . ILE A 1 252 ? -22.565 3.184 31.708 1.00 97.00 252 ILE A CA 1
ATOM 1973 C C . ILE A 1 252 ? -23.819 2.880 32.542 1.00 97.00 252 ILE A C 1
ATOM 1975 O O . ILE A 1 252 ? -23.949 3.356 33.670 1.00 97.00 252 ILE A O 1
ATOM 1979 N N . GLU A 1 253 ? -24.751 2.083 32.016 1.00 97.38 253 GLU A N 1
ATOM 1980 C CA . GLU A 1 253 ? -25.964 1.722 32.755 1.00 97.38 253 GLU A CA 1
ATOM 1981 C C . GLU A 1 253 ? -25.667 0.803 33.950 1.00 97.38 253 GLU A C 1
ATOM 1983 O O . GLU A 1 253 ? -26.246 0.986 35.024 1.00 97.38 253 GLU A O 1
ATOM 1988 N N . GLU A 1 254 ? -24.752 -0.156 33.809 1.00 96.94 254 GLU A N 1
ATOM 1989 C CA . GLU A 1 254 ? -24.315 -0.990 34.934 1.00 96.94 254 GLU A CA 1
ATOM 1990 C C . GLU A 1 254 ? -23.549 -0.176 35.988 1.00 96.94 254 GLU A C 1
ATOM 1992 O O . GLU A 1 254 ? -23.804 -0.333 37.182 1.00 96.94 254 GLU A O 1
ATOM 1997 N N . GLU A 1 255 ? -22.691 0.763 35.581 1.00 97.38 255 GLU A N 1
ATOM 1998 C CA . GLU A 1 255 ? -22.029 1.704 36.495 1.00 97.38 255 GLU A CA 1
ATOM 1999 C C . GLU A 1 255 ? -23.048 2.531 37.289 1.00 97.38 255 GLU A C 1
ATOM 2001 O O . GLU A 1 255 ? -22.913 2.685 38.505 1.00 97.38 255 GLU A O 1
ATOM 2006 N N . ARG A 1 256 ? -24.123 2.995 36.641 1.00 97.50 256 ARG A N 1
ATOM 2007 C CA . ARG A 1 256 ? -25.216 3.719 37.304 1.00 97.50 256 ARG A CA 1
ATOM 2008 C C . ARG A 1 256 ? -25.947 2.851 38.332 1.00 97.50 256 ARG A C 1
ATOM 2010 O O . ARG A 1 256 ? -26.278 3.324 39.418 1.00 97.50 256 ARG A O 1
ATOM 2017 N N . LYS A 1 257 ? -26.211 1.578 38.018 1.00 97.38 257 LYS A N 1
ATOM 2018 C CA . LYS A 1 257 ? -26.825 0.634 38.973 1.00 97.38 257 LYS A CA 1
ATOM 2019 C C . LYS A 1 257 ? -25.919 0.384 40.174 1.00 97.38 257 LYS A C 1
ATOM 2021 O O . LYS A 1 257 ? -26.412 0.361 41.300 1.00 97.38 257 LYS A O 1
ATOM 2026 N N . LEU A 1 258 ? -24.616 0.227 39.942 1.00 96.94 258 LEU A N 1
ATOM 2027 C CA . LEU A 1 258 ? -23.629 0.052 41.006 1.00 96.94 258 LEU A CA 1
ATOM 2028 C C . LEU A 1 258 ? -23.553 1.280 41.917 1.00 96.94 258 LEU A C 1
ATOM 2030 O O . LEU A 1 258 ? -23.504 1.113 43.132 1.00 96.94 258 LEU A O 1
ATOM 2034 N N . GLN A 1 259 ? -23.615 2.492 41.362 1.00 96.88 259 GLN A N 1
ATOM 2035 C CA . GLN A 1 259 ? -23.676 3.721 42.158 1.00 96.88 259 GLN A CA 1
ATOM 2036 C C . GLN A 1 259 ? -24.923 3.769 43.048 1.00 96.88 259 GLN A C 1
ATOM 2038 O O . GLN A 1 259 ? -24.800 4.010 44.245 1.00 96.88 259 GLN A O 1
ATOM 2043 N N . ASN A 1 260 ? -26.105 3.450 42.512 1.00 96.69 260 ASN A N 1
ATOM 2044 C CA . ASN A 1 260 ? -27.329 3.407 43.323 1.00 96.69 260 ASN A CA 1
ATOM 2045 C C . ASN A 1 260 ? -27.230 2.371 44.458 1.00 96.69 260 ASN A C 1
ATOM 2047 O O . ASN A 1 260 ? -27.628 2.643 45.585 1.00 96.69 260 ASN A O 1
ATOM 2051 N N . LEU A 1 261 ? -26.659 1.191 44.180 1.00 97.50 261 LEU A N 1
ATOM 2052 C CA . LEU A 1 261 ? -26.427 0.171 45.208 1.00 97.50 261 LEU A CA 1
ATOM 2053 C C . LEU A 1 261 ? -25.453 0.653 46.290 1.00 97.50 261 LEU A C 1
ATOM 2055 O O . LEU A 1 261 ? -25.656 0.349 47.461 1.00 97.50 261 LEU A O 1
ATOM 2059 N N . GLN A 1 262 ? -24.414 1.408 45.924 1.00 97.44 262 GLN A N 1
ATOM 2060 C CA . GLN A 1 262 ? -23.500 2.014 46.895 1.00 97.44 262 GLN A CA 1
ATOM 2061 C C . GLN A 1 262 ? -24.211 3.037 47.788 1.00 97.44 262 GLN A C 1
ATOM 2063 O O . GLN A 1 262 ? -23.973 3.049 48.994 1.00 97.44 262 GLN A O 1
ATOM 2068 N N . GLU A 1 263 ? -25.105 3.857 47.230 1.00 97.19 263 GLU A N 1
ATOM 2069 C CA . GLU A 1 263 ? -25.918 4.796 48.013 1.00 97.19 263 GLU A CA 1
ATOM 2070 C C . GLU A 1 263 ? -26.858 4.074 48.988 1.00 97.19 263 GLU A C 1
ATOM 2072 O O . GLU A 1 263 ? -27.006 4.498 50.134 1.00 97.19 263 GLU A O 1
ATOM 2077 N N . ASP A 1 264 ? -27.477 2.974 48.561 1.00 97.69 264 ASP A N 1
ATOM 2078 C CA . ASP A 1 264 ? -28.355 2.181 49.424 1.00 97.69 264 ASP A CA 1
ATOM 2079 C C . ASP A 1 264 ? -27.575 1.468 50.538 1.00 97.69 264 ASP A C 1
ATOM 2081 O O . ASP A 1 264 ? -28.026 1.457 51.684 1.00 97.69 264 ASP A O 1
ATOM 2085 N N . ILE A 1 265 ? -26.380 0.938 50.245 1.00 97.56 265 ILE A N 1
ATOM 2086 C CA . ILE A 1 265 ? -25.482 0.380 51.270 1.00 97.56 265 ILE A CA 1
ATOM 2087 C C . ILE A 1 265 ? -25.116 1.453 52.298 1.00 97.56 265 ILE A C 1
ATOM 2089 O O . ILE A 1 265 ? -25.220 1.192 53.493 1.00 97.56 265 ILE A O 1
ATOM 2093 N N . ALA A 1 266 ? -24.759 2.663 51.858 1.00 97.06 266 ALA A N 1
ATOM 2094 C CA . ALA A 1 266 ? -24.408 3.755 52.765 1.00 97.06 266 ALA A CA 1
ATOM 2095 C C . ALA A 1 266 ? -25.564 4.124 53.716 1.00 97.06 266 ALA A C 1
ATOM 2097 O O . ALA A 1 266 ? -25.332 4.352 54.903 1.00 97.06 266 ALA A O 1
ATOM 2098 N N . LYS A 1 267 ? -26.816 4.122 53.232 1.00 97.25 267 LYS A N 1
ATOM 2099 C CA . LYS A 1 267 ? -28.002 4.337 54.085 1.00 97.25 267 LYS A CA 1
ATOM 2100 C C . LYS A 1 267 ? -28.192 3.214 55.101 1.00 97.25 267 LYS A C 1
ATOM 2102 O O . LYS A 1 267 ? -28.468 3.486 56.263 1.00 97.25 267 LYS A O 1
ATOM 2107 N N . ILE A 1 268 ? -28.033 1.958 54.679 1.00 97.44 268 ILE A N 1
ATOM 2108 C CA . ILE A 1 268 ? -28.138 0.804 55.585 1.00 97.44 268 ILE A CA 1
ATOM 2109 C C . ILE A 1 268 ? -27.051 0.873 56.666 1.00 97.44 268 ILE A C 1
ATOM 2111 O O . ILE A 1 268 ? -27.324 0.584 57.829 1.00 97.44 268 ILE A O 1
ATOM 2115 N N . GLU A 1 269 ? -25.828 1.267 56.311 1.00 97.69 269 GLU A N 1
ATOM 2116 C CA . GLU A 1 269 ? -24.741 1.465 57.275 1.00 97.69 269 GLU A CA 1
ATOM 2117 C C . GLU A 1 269 ? -25.073 2.565 58.295 1.00 97.69 269 GLU A C 1
ATOM 2119 O O . GLU A 1 269 ? -24.821 2.376 59.487 1.00 97.69 269 GLU A O 1
ATOM 2124 N N . GLU A 1 270 ? -25.686 3.672 57.866 1.00 97.12 270 GLU A N 1
ATOM 2125 C CA . GLU A 1 270 ? -26.167 4.735 58.760 1.00 97.12 270 GLU A CA 1
ATOM 2126 C C . GLU A 1 270 ? -27.273 4.231 59.706 1.00 97.12 270 GLU A C 1
ATOM 2128 O O . GLU A 1 270 ? -27.205 4.450 60.918 1.00 97.12 270 GLU A O 1
ATOM 2133 N N . GLU A 1 271 ? -28.255 3.485 59.189 1.00 97.56 271 GLU A N 1
ATOM 2134 C CA . GLU A 1 271 ? -29.320 2.876 60.000 1.00 97.56 271 GLU A CA 1
ATOM 2135 C C . GLU A 1 271 ? -28.767 1.877 61.030 1.00 97.56 271 GLU A C 1
ATOM 2137 O O . GLU A 1 271 ? -29.209 1.853 62.182 1.00 97.56 271 GLU A O 1
ATOM 2142 N N . LEU A 1 272 ? -27.777 1.064 60.649 1.00 97.12 272 LEU A N 1
ATOM 2143 C CA . LEU A 1 272 ? -27.110 0.134 61.562 1.00 97.12 272 LEU A CA 1
ATOM 2144 C C . LEU A 1 272 ? -26.362 0.872 62.679 1.00 97.12 272 LEU A C 1
ATOM 2146 O O . LEU A 1 272 ? -26.424 0.440 63.831 1.00 97.12 272 LEU A O 1
ATOM 2150 N N . GLN A 1 273 ? -25.705 1.993 62.370 1.00 96.75 273 GLN A N 1
ATOM 2151 C CA . GLN A 1 273 ? -25.037 2.824 63.375 1.00 96.75 273 GLN A CA 1
ATOM 2152 C C . GLN A 1 273 ? -26.029 3.429 64.381 1.00 96.75 273 GLN A C 1
ATOM 2154 O O . GLN A 1 273 ? -25.758 3.407 65.586 1.00 96.75 273 GLN A O 1
ATOM 2159 N N . ASP A 1 274 ? -27.187 3.926 63.928 1.00 96.75 274 ASP A N 1
ATOM 2160 C CA . ASP A 1 274 ? -28.240 4.432 64.827 1.00 96.75 274 ASP A CA 1
ATOM 2161 C C . ASP A 1 274 ? -28.801 3.319 65.727 1.00 96.75 274 ASP A C 1
ATOM 2163 O O . ASP A 1 274 ? -28.958 3.495 66.943 1.00 96.75 274 ASP A O 1
ATOM 2167 N N . LEU A 1 275 ? -29.044 2.13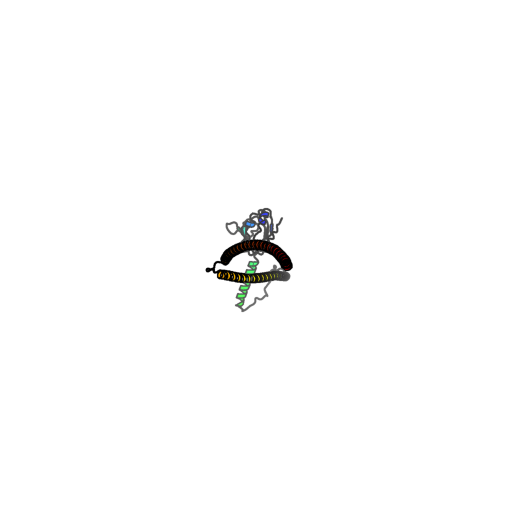5 65.155 1.00 96.81 275 LEU A N 1
ATOM 2168 C CA . LEU A 1 275 ? -29.506 0.970 65.909 1.00 96.81 275 LEU A CA 1
ATOM 2169 C C . LEU A 1 275 ? -28.497 0.536 66.978 1.00 96.81 275 LEU A C 1
ATOM 2171 O O . LEU A 1 275 ? -28.906 0.256 68.111 1.00 96.81 275 LEU A O 1
ATOM 2175 N N . ASP A 1 276 ? -27.203 0.518 66.660 1.00 97.19 276 ASP A N 1
ATOM 2176 C CA . ASP A 1 276 ? -26.147 0.212 67.629 1.00 97.19 276 ASP A CA 1
ATOM 2177 C C . ASP A 1 276 ? -26.088 1.262 68.746 1.00 97.19 276 ASP A C 1
ATOM 2179 O O . ASP A 1 276 ? -26.055 0.903 69.928 1.00 97.19 276 ASP A O 1
ATOM 2183 N N . TYR A 1 277 ? -26.190 2.554 68.419 1.00 96.12 277 TYR A N 1
ATOM 2184 C CA . TYR A 1 277 ? -26.261 3.617 69.427 1.00 96.12 277 TYR A CA 1
ATOM 2185 C C . TYR A 1 277 ? -27.460 3.432 70.370 1.00 96.12 277 TYR A C 1
ATOM 2187 O O . TYR A 1 277 ? -27.343 3.535 71.599 1.00 96.12 277 TYR A O 1
ATOM 2195 N N . ARG A 1 278 ? -28.632 3.112 69.813 1.00 97.06 278 ARG A N 1
ATOM 2196 C CA . ARG A 1 278 ? -29.852 2.881 70.593 1.00 97.06 278 ARG A CA 1
ATOM 2197 C C . ARG A 1 278 ? -29.743 1.646 71.482 1.00 97.06 278 ARG A C 1
ATOM 2199 O O . ARG A 1 278 ? -30.209 1.680 72.625 1.00 97.06 278 ARG A O 1
ATOM 2206 N N . LYS A 1 279 ? -29.133 0.572 70.982 1.00 97.44 279 LYS A N 1
ATOM 2207 C CA . LYS A 1 279 ? -28.857 -0.652 71.742 1.00 97.44 279 LYS A CA 1
ATOM 2208 C C . LYS A 1 279 ? -27.956 -0.361 72.940 1.00 97.44 279 LYS A C 1
ATOM 2210 O O . LYS A 1 279 ? -28.325 -0.736 74.051 1.00 97.44 279 LYS A O 1
ATOM 2215 N N . GLU A 1 280 ? -26.837 0.334 72.744 1.00 97.31 280 GLU A N 1
ATOM 2216 C CA . GLU A 1 280 ? -25.906 0.691 73.828 1.00 97.31 280 GLU A CA 1
ATOM 2217 C C . GLU A 1 280 ? -26.587 1.542 74.908 1.00 97.31 280 GLU A C 1
ATOM 2219 O O . GLU A 1 280 ? -26.442 1.284 76.106 1.00 97.31 280 GLU A O 1
ATOM 2224 N N . ARG A 1 281 ? -27.427 2.502 74.502 1.00 97.25 281 ARG A N 1
ATOM 2225 C CA . ARG A 1 281 ? -28.217 3.312 75.438 1.00 97.25 281 ARG A CA 1
ATOM 2226 C C . ARG A 1 281 ? -29.174 2.467 76.282 1.00 97.25 281 ARG A C 1
ATOM 2228 O O . ARG A 1 281 ? -29.205 2.615 77.502 1.00 97.25 281 ARG A O 1
ATOM 2235 N N . LEU A 1 282 ? -29.937 1.574 75.649 1.00 96.88 282 LEU A N 1
ATOM 2236 C CA . LEU A 1 282 ? -30.856 0.676 76.356 1.00 96.88 282 LEU A CA 1
ATOM 2237 C C . LEU A 1 282 ? -30.111 -0.274 77.298 1.00 96.88 282 LEU A C 1
ATOM 2239 O O . LEU A 1 282 ? -30.587 -0.531 78.404 1.00 96.88 282 LEU A O 1
ATOM 2243 N N . LEU A 1 283 ? -28.943 -0.774 76.889 1.00 97.19 283 LEU A N 1
ATOM 2244 C CA . LEU A 1 283 ? -28.092 -1.612 77.731 1.00 97.19 283 LEU A CA 1
ATOM 2245 C C . LEU A 1 283 ? -27.646 -0.849 78.988 1.00 97.19 283 LEU A C 1
ATOM 2247 O O . LEU A 1 283 ? -27.723 -1.380 80.097 1.00 97.19 283 LEU A O 1
ATOM 2251 N N . GLY A 1 284 ? -27.247 0.416 78.827 1.00 96.31 284 GLY A N 1
ATOM 2252 C CA . GLY A 1 284 ? -26.934 1.326 79.930 1.00 96.31 284 GLY A CA 1
ATOM 2253 C C . GLY A 1 284 ? -28.110 1.520 80.891 1.00 96.31 284 GLY A C 1
ATOM 2254 O O . GLY A 1 284 ? -27.948 1.355 82.103 1.00 96.31 284 GLY A O 1
ATOM 2255 N N . ASP A 1 285 ? -29.306 1.787 80.361 1.00 96.44 285 ASP A N 1
ATOM 2256 C CA . ASP A 1 285 ? -30.529 1.958 81.157 1.00 96.44 285 ASP A CA 1
ATOM 2257 C C . ASP A 1 285 ? -30.897 0.681 81.936 1.00 96.44 285 ASP A C 1
ATOM 2259 O O . ASP A 1 285 ? -31.268 0.747 83.114 1.00 96.44 285 ASP A O 1
ATOM 2263 N N . ILE A 1 286 ? -30.777 -0.493 81.305 1.00 96.94 286 ILE A N 1
ATOM 2264 C CA . ILE A 1 286 ? -31.010 -1.797 81.946 1.00 96.94 286 ILE A CA 1
ATOM 2265 C C . ILE A 1 286 ? -30.012 -2.014 83.083 1.00 96.94 286 ILE A C 1
ATOM 2267 O O . ILE A 1 286 ? -30.423 -2.360 84.192 1.00 96.94 286 ILE A O 1
ATOM 2271 N N . ASN A 1 287 ? -28.722 -1.773 82.843 1.00 96.12 287 ASN A N 1
ATOM 2272 C CA . ASN A 1 287 ? -27.680 -1.937 83.855 1.00 96.12 287 ASN A CA 1
ATOM 2273 C C . ASN A 1 287 ? -27.914 -1.020 85.067 1.00 96.12 287 ASN A C 1
ATOM 2275 O O . ASN A 1 287 ? -27.795 -1.469 86.209 1.00 96.12 287 ASN A O 1
ATOM 2279 N N . ALA A 1 288 ? -28.325 0.232 84.842 1.00 95.44 288 ALA A N 1
ATOM 2280 C CA . ALA A 1 288 ? -28.653 1.177 85.911 1.00 95.44 288 ALA A CA 1
ATOM 2281 C C . ALA A 1 288 ? -29.871 0.731 86.744 1.00 95.44 288 ALA A C 1
ATOM 2283 O O . ALA A 1 288 ? -29.849 0.777 87.981 1.00 95.44 288 ALA A O 1
ATOM 2284 N N . ARG A 1 289 ? -30.934 0.251 86.085 1.00 95.12 289 ARG A N 1
ATOM 2285 C CA . ARG A 1 289 ? -32.112 -0.301 86.776 1.00 95.12 289 ARG A CA 1
ATOM 2286 C C . ARG A 1 289 ? -31.765 -1.558 87.563 1.00 95.12 289 ARG A C 1
ATOM 2288 O O . ARG A 1 289 ? -32.197 -1.682 88.705 1.00 95.12 289 ARG A O 1
ATOM 2295 N N . ASN A 1 290 ? -30.963 -2.453 86.992 1.00 95.75 290 ASN A N 1
ATOM 2296 C CA . ASN A 1 290 ? -30.540 -3.679 87.660 1.00 95.75 290 ASN A CA 1
ATOM 2297 C C . ASN A 1 290 ? -29.738 -3.374 88.936 1.00 95.75 290 ASN A C 1
ATOM 2299 O O . ASN A 1 290 ? -30.019 -3.941 89.987 1.00 95.75 290 ASN A O 1
ATOM 2303 N N . ALA A 1 291 ? -28.818 -2.404 88.889 1.00 94.06 291 ALA A N 1
ATOM 2304 C CA . ALA A 1 291 ? -28.093 -1.946 90.077 1.00 94.06 291 ALA A CA 1
ATOM 2305 C C . ALA A 1 291 ? -29.039 -1.412 91.170 1.00 94.06 291 ALA A C 1
ATOM 2307 O O . ALA A 1 291 ? -28.861 -1.705 92.352 1.00 94.06 291 ALA A O 1
ATOM 2308 N N . THR A 1 292 ? -30.083 -0.678 90.773 1.00 94.88 292 THR A N 1
ATOM 2309 C CA . THR A 1 292 ? -31.111 -0.170 91.697 1.00 94.88 292 THR A CA 1
ATOM 2310 C C . THR A 1 292 ? -31.910 -1.307 92.344 1.00 94.88 292 THR A C 1
ATOM 2312 O O . THR A 1 292 ? -32.156 -1.278 93.549 1.00 94.88 292 THR A O 1
ATOM 2315 N N . VAL A 1 293 ? -32.296 -2.326 91.569 1.00 94.94 293 VAL A N 1
ATOM 2316 C CA . VAL A 1 293 ? -33.004 -3.514 92.078 1.00 94.94 293 VAL A CA 1
ATOM 2317 C C . VAL A 1 293 ? -32.135 -4.279 93.072 1.00 94.94 293 VAL A C 1
ATOM 2319 O O . VAL A 1 293 ? -32.605 -4.558 94.170 1.00 94.94 293 VAL A O 1
ATOM 2322 N N . VAL A 1 294 ? -30.866 -4.536 92.747 1.00 95.25 294 VAL A N 1
ATOM 2323 C CA . VAL A 1 294 ? -29.917 -5.207 93.655 1.00 95.25 294 VAL A CA 1
ATOM 2324 C C . VAL A 1 294 ? -29.786 -4.448 94.982 1.00 95.25 294 VAL A C 1
ATOM 2326 O O . VAL A 1 294 ? -29.790 -5.052 96.057 1.00 95.25 294 VAL A O 1
ATOM 2329 N N . GLU A 1 295 ? -29.725 -3.116 94.938 1.00 94.38 295 GLU A N 1
ATOM 2330 C CA . GLU A 1 295 ? -29.682 -2.282 96.145 1.00 94.38 295 GLU A CA 1
ATOM 2331 C C . GLU A 1 295 ? -30.985 -2.373 96.963 1.00 94.38 295 GLU A C 1
ATOM 2333 O O . GLU A 1 295 ? -30.956 -2.422 98.197 1.00 94.38 295 GLU A O 1
ATOM 2338 N N . HIS A 1 296 ? -32.144 -2.431 96.304 1.00 94.38 296 HIS A N 1
ATOM 2339 C CA . HIS A 1 296 ? -33.421 -2.669 96.979 1.00 94.38 296 HIS A CA 1
ATOM 2340 C C . HIS A 1 296 ? -33.502 -4.067 97.599 1.00 94.38 296 HIS A C 1
ATOM 2342 O O . HIS A 1 296 ? -33.920 -4.182 98.751 1.00 94.38 296 HIS A O 1
ATOM 2348 N N . GLU A 1 297 ? -33.058 -5.111 96.901 1.00 95.00 297 GLU A N 1
ATOM 2349 C CA . GLU A 1 297 ? -32.995 -6.479 97.427 1.00 95.00 297 GLU A CA 1
ATOM 2350 C C . GLU A 1 297 ? -32.113 -6.566 98.676 1.00 95.00 297 GLU A C 1
ATOM 2352 O O . GLU A 1 297 ? -32.485 -7.215 99.657 1.00 95.00 297 GLU A O 1
ATOM 2357 N N . LYS A 1 298 ? -30.973 -5.864 98.683 1.00 94.62 298 LYS A N 1
ATOM 2358 C CA . LYS A 1 298 ? -30.101 -5.763 99.859 1.00 94.62 298 LYS A CA 1
ATOM 2359 C C . LYS A 1 298 ? -30.825 -5.124 101.046 1.00 94.62 298 LYS A C 1
ATOM 2361 O O . LYS A 1 298 ? -30.824 -5.691 102.136 1.00 94.62 298 LYS A O 1
ATOM 2366 N N . LYS A 1 299 ? -31.501 -3.990 100.833 1.00 94.50 299 LYS A N 1
ATOM 2367 C CA . LYS A 1 299 ? -32.291 -3.313 101.880 1.00 94.50 299 LYS A CA 1
ATOM 2368 C C . LYS A 1 299 ? -33.432 -4.183 102.405 1.00 94.50 299 LYS A C 1
ATOM 2370 O O . LYS A 1 299 ? -33.697 -4.173 103.604 1.00 94.50 299 LYS A O 1
ATOM 2375 N N . ILE A 1 300 ? -34.102 -4.935 101.531 1.00 94.25 300 ILE A N 1
ATOM 2376 C CA . ILE A 1 300 ? -35.164 -5.870 101.924 1.00 94.25 300 ILE A CA 1
ATOM 2377 C C . ILE A 1 300 ? -34.604 -6.954 102.851 1.00 94.25 300 ILE A C 1
ATOM 2379 O O . ILE A 1 300 ? -35.178 -7.171 103.917 1.00 94.25 300 ILE A O 1
ATOM 2383 N N . LYS A 1 301 ? -33.460 -7.564 102.507 1.00 94.00 301 LYS A N 1
ATOM 2384 C CA . LYS A 1 301 ? -32.786 -8.548 103.373 1.00 94.00 301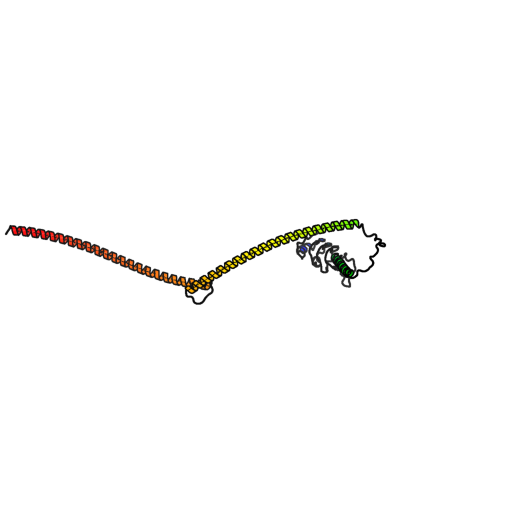 LYS A CA 1
ATOM 2385 C C . LYS A 1 301 ? -32.416 -7.961 104.735 1.00 94.00 301 LYS A C 1
ATOM 2387 O O . LYS A 1 301 ? -32.725 -8.557 105.761 1.00 94.00 301 LYS A O 1
ATOM 2392 N N . GLU A 1 302 ? -31.831 -6.763 104.762 1.00 92.62 302 GLU A N 1
ATOM 2393 C CA . GLU A 1 302 ? -31.491 -6.072 106.016 1.00 92.62 302 GLU A CA 1
ATOM 2394 C C . GLU A 1 302 ? -32.724 -5.801 106.897 1.00 92.62 302 GLU A C 1
ATOM 2396 O O . GLU A 1 302 ? -32.647 -5.853 108.127 1.00 92.62 302 GLU A O 1
ATOM 2401 N N . LEU A 1 303 ? -33.868 -5.477 106.287 1.00 92.88 303 LEU A N 1
ATOM 2402 C CA . LEU A 1 303 ? -35.126 -5.274 107.004 1.00 92.88 303 LEU A CA 1
ATOM 2403 C C . LEU A 1 303 ? -35.712 -6.593 107.518 1.00 92.88 303 LEU A C 1
ATOM 2405 O O . LEU A 1 303 ? -36.167 -6.626 108.659 1.00 92.88 303 LEU A O 1
ATOM 2409 N N . GLN A 1 304 ? -35.667 -7.665 106.725 1.00 91.62 304 GLN A N 1
ATOM 2410 C CA . GLN A 1 304 ? -36.098 -9.006 107.139 1.00 91.62 304 GLN A CA 1
ATOM 2411 C C . GLN A 1 304 ? -35.299 -9.490 108.354 1.00 91.62 304 GLN A C 1
ATOM 2413 O O . GLN A 1 304 ? -35.896 -9.827 109.371 1.00 91.62 304 GLN A O 1
ATOM 2418 N N . GLU A 1 305 ? -33.969 -9.363 108.334 1.00 91.88 305 GLU A N 1
ATOM 2419 C CA . GLU A 1 305 ? -33.125 -9.698 109.491 1.00 91.88 305 GLU A CA 1
ATOM 2420 C C . GLU A 1 305 ? -33.468 -8.885 110.751 1.00 91.88 305 GLU A C 1
ATOM 2422 O O . GLU A 1 305 ? -33.332 -9.371 111.875 1.00 91.88 305 GLU A O 1
ATOM 2427 N N . LYS A 1 306 ? -33.882 -7.621 110.596 1.00 90.38 306 LYS A N 1
ATOM 2428 C CA . LYS A 1 306 ? -34.310 -6.774 111.723 1.00 90.38 306 LYS A CA 1
ATOM 2429 C C . LYS A 1 306 ? -35.669 -7.187 112.282 1.00 90.38 306 LYS A C 1
ATOM 2431 O O . LYS A 1 306 ? -35.885 -6.998 113.479 1.00 90.38 306 LYS A O 1
ATOM 2436 N N . ILE A 1 307 ? -36.570 -7.689 111.441 1.00 88.12 307 ILE A N 1
ATOM 2437 C CA . ILE A 1 307 ? -37.875 -8.216 111.856 1.00 88.12 307 ILE A CA 1
ATOM 2438 C C . ILE A 1 307 ? -37.676 -9.535 112.605 1.00 88.12 307 ILE A C 1
ATOM 2440 O O . ILE A 1 307 ? -38.162 -9.658 113.726 1.00 88.12 307 ILE A O 1
ATOM 2444 N N . ASP A 1 308 ? -36.877 -10.452 112.057 1.00 84.75 308 ASP A N 1
ATOM 2445 C CA . ASP A 1 308 ? -36.599 -11.764 112.657 1.00 84.75 308 ASP A CA 1
ATOM 2446 C C . ASP A 1 308 ? -35.894 -11.664 114.022 1.00 84.75 308 ASP A C 1
ATOM 2448 O O . ASP A 1 308 ? -36.035 -12.543 114.861 1.00 84.75 308 ASP A O 1
ATOM 2452 N N . LYS A 1 309 ? -35.154 -10.577 114.282 1.00 78.88 309 LYS A N 1
ATOM 2453 C CA . LYS A 1 309 ? -34.524 -10.293 115.589 1.00 78.88 309 LYS A CA 1
ATOM 2454 C C . LYS A 1 309 ? -35.467 -9.667 116.628 1.00 78.88 309 LYS A C 1
ATOM 2456 O O . LYS A 1 309 ? -35.040 -9.448 117.761 1.00 78.88 309 LYS A O 1
ATOM 2461 N N . ARG A 1 310 ? -36.685 -9.275 116.241 1.00 71.94 310 ARG A N 1
ATOM 2462 C CA . ARG A 1 310 ? -37.670 -8.594 117.108 1.00 71.94 310 ARG A CA 1
ATOM 2463 C C . ARG A 1 310 ? -38.904 -9.443 117.432 1.00 71.94 310 ARG A C 1
ATOM 2465 O O . ARG A 1 310 ? -39.650 -9.036 118.322 1.00 71.94 310 ARG A O 1
ATOM 2472 N N . GLY A 1 311 ? -39.130 -10.541 116.712 1.00 53.41 311 GLY A N 1
ATOM 2473 C CA . GLY A 1 311 ? -40.078 -11.602 117.081 1.00 53.41 311 GLY A CA 1
ATOM 2474 C C . GLY A 1 311 ? -39.408 -12.659 117.944 1.00 53.41 311 GLY A C 1
ATOM 2475 O O . GLY A 1 311 ? -40.137 -13.278 118.746 1.00 53.41 311 GLY A O 1
#

Organism: Culex quinquefasciatus (NCBI:txid7176)

Sequence (311 aa):
MGTKLVLGLCNEIPSGLAQHRQSAESIDLHGNLMERFFGQDVGTASQLKALNLSYNLLKDDLQAIGNQVQEIDLTYNQLRYVMVPRDNPSCKYGSLGTNGLCCIQSSAPYADRVIRYNKRQHEALQNSSMHQQRGPNCANYKPSPCDGDDNKVYEVANAAANDVQSLVAQDKEALQGILNQQRYLLENKQNEKARIENENNQLQTTLNDLTGYIGKLYQDDGFKVPAKPDEQLKQIFTKRDADNKATLEQVIEEERKLQNLQEDIAKIEEELQDLDYRKERLLGDINARNATVVEHEKKIKELQEKIDKRG

Radius of gyration: 61.26 Å; Cα contacts (8 Å, |Δi|>4): 270; chains: 1; bounding box: 99×60×194 Å

InterPro domains:
  IPR032675 Leucine-rich repeat domain superfamily [G3DSA:3.80.10.10] (6-156)

Foldseek 3Di:
DADEDDDPPDLDDPPCLVVCLAPHQEYAQEQEAHQDDELVSNQSNQNHAYYEHANYAHADEYPNNHLNHQYYHHHNYNHQWYKYALNHNQQPDDDDDDPRIGIDGHPHVPVVVVCVVVVVVVVVVVVVVDPDDDDDDPPPDDDDPPDPDVPVVVVVVVVVVVVVVVVVVVVVVVVVVVVVVVVVVVVVVVVVVVVVVVVVVVVVVVVVVLQVVLVVLLVVLPHDDDDHSVVSVVVSVVVVVVVVVVVVVVVVVVVVVVVVVVVVVVVVVVVVVVVVVVVVVVVVVVVVVVVVVVVVVVVVVVVVVVVVVVD

Mean predicted aligned error: 21.13 Å

Solvent-accessible surface area (backbone atoms only — not comparable to full-atom values): 17393 Å² total; per-residue (Å²): 116,74,51,76,55,86,70,82,95,54,82,60,83,60,80,68,54,69,80,45,30,70,74,33,35,30,44,40,44,56,70,42,79,34,48,68,72,59,18,72,83,52,48,74,20,78,49,24,32,36,40,33,47,23,42,26,45,28,52,62,67,38,48,56,45,40,64,56,41,53,42,76,41,61,46,58,29,55,36,73,48,33,40,33,44,53,84,19,81,64,58,83,46,80,63,63,68,97,76,52,31,17,55,43,81,53,72,34,69,56,62,56,47,50,51,53,47,52,49,50,53,51,50,51,61,57,54,72,74,57,91,77,86,81,82,85,73,78,88,77,78,76,85,66,100,78,74,74,59,68,67,58,55,52,51,52,49,49,51,52,49,50,51,50,52,50,50,53,49,51,52,49,52,52,52,49,52,51,51,53,52,50,50,54,53,50,52,52,50,51,53,52,50,55,50,51,53,53,53,51,52,53,51,52,49,53,51,51,53,53,49,52,50,54,52,50,54,38,46,75,73,66,57,89,70,92,61,57,71,72,55,39,50,52,51,53,50,56,50,50,53,51,54,50,50,54,51,50,54,51,50,54,53,50,53,52,51,52,51,53,51,51,54,52,50,53,51,52,54,51,53,50,52,53,51,51,54,52,49,54,51,51,51,51,53,50,53,54,51,49,54,51,49,54,53,48,54,52,53,50,52,59,49,50,58,54,49,68,74,72,113

pLDDT: mean 70.95, std 22.2, range [28.52, 97.94]

Secondary structure (DSSP, 8-state):
--EE----S-SS--TTHHHHTTT-SEEE-TT---S---THHHHT-TT--EEE--SS---SPEE---TT--EEE--SS--S-EEEETT-TT--S---GGG-EEEE----HHHHHHHHHHHHHHHHHHHTT---S-PPPGGG-PPPTT---HHHHHHHHHHHHHHHHHHHHHHHHHHHHHHHHHHHHHHHHHHHHHHHHHHHHHHHHHHHHHHHHHHHHHHHTT--SPPPHHHHHHHHHHHHHHHHHHHHHHHHHHHHHHHHHHHHHHHHHHHHHHHHHHHHHHHHHHHHHHHHHHHHHHHHHHHHHHHHTT-